Protein AF-A0A9W9SZW4-F1 (afdb_monomer_lite)

Foldseek 3Di:
DDPPPPPPDDPPPDDDDDDDPDDPPPVVVVLQVVVPPDDDDDWDWDDPPPWQKIWIKGDDDPVDNKIKIKIWGVPLQDFAWTWAWDWDQFPVGIDIPPPVDDTFIDGGNDIAIKMAQDCLPPWGFRIKPFRWSDKDDDPDPDIDTDTDDDAFGKMKTKTFCVVDADDDPDDPQWDWDDDDGIIMIMGHHHPDDPPDDD

Structure (mmCIF, N/CA/C/O backbone):
data_AF-A0A9W9SZW4-F1
#
_entry.id   AF-A0A9W9SZW4-F1
#
loop_
_atom_site.group_PDB
_atom_site.id
_atom_site.type_symbol
_atom_site.label_atom_id
_atom_site.label_alt_id
_atom_site.label_comp_id
_atom_site.label_asym_id
_atom_site.label_entity_id
_atom_site.label_seq_id
_atom_site.pdbx_PDB_ins_code
_atom_site.Cartn_x
_atom_site.Cartn_y
_atom_site.Cartn_z
_atom_site.occupancy
_atom_site.B_iso_or_equiv
_atom_site.auth_seq_id
_atom_site.auth_comp_id
_atom_site.auth_asym_id
_atom_site.auth_atom_id
_atom_site.pdbx_PDB_model_num
ATOM 1 N N . MET A 1 1 ? 55.964 5.437 -3.434 1.00 45.69 1 MET A N 1
ATOM 2 C CA . MET A 1 1 ? 54.601 5.580 -2.883 1.00 45.69 1 MET A CA 1
ATOM 3 C C . MET A 1 1 ? 54.753 5.978 -1.428 1.00 45.69 1 MET A C 1
ATOM 5 O O . MET A 1 1 ? 55.237 5.166 -0.649 1.00 45.69 1 MET A O 1
ATOM 9 N N . SER A 1 2 ? 54.518 7.254 -1.105 1.00 38.53 2 SER A N 1
ATOM 10 C CA . SER A 1 2 ? 54.684 7.788 0.252 1.00 38.53 2 SER A CA 1
ATOM 11 C C . SER A 1 2 ? 53.356 7.823 1.000 1.00 38.53 2 SER A C 1
ATOM 13 O O . SER A 1 2 ? 52.282 7.919 0.419 1.00 38.53 2 SER A O 1
ATOM 15 N N . TRP A 1 3 ? 53.474 7.743 2.318 1.00 36.97 3 TRP A N 1
ATOM 16 C CA . TRP A 1 3 ? 52.430 7.637 3.335 1.00 36.97 3 TRP A CA 1
ATOM 17 C C . TRP A 1 3 ? 51.641 8.952 3.563 1.00 36.97 3 TRP A C 1
ATOM 19 O O . TRP A 1 3 ? 51.446 9.373 4.699 1.00 36.97 3 TRP A O 1
ATOM 29 N N . SER A 1 4 ? 51.230 9.651 2.499 1.00 46.34 4 SER A N 1
ATOM 30 C CA . SER A 1 4 ? 50.631 11.000 2.600 1.00 46.34 4 SER A CA 1
ATOM 31 C C . SER A 1 4 ? 49.323 11.214 1.831 1.00 46.34 4 SER A C 1
ATOM 33 O O . SER A 1 4 ? 48.748 12.293 1.926 1.00 46.34 4 SER A O 1
ATOM 35 N N . ASP A 1 5 ? 48.801 10.207 1.129 1.00 47.59 5 ASP A N 1
ATOM 36 C CA . ASP A 1 5 ? 47.646 10.394 0.232 1.00 47.59 5 ASP A CA 1
ATOM 37 C C . ASP A 1 5 ? 46.273 10.059 0.858 1.00 47.59 5 ASP A C 1
ATOM 39 O O . ASP A 1 5 ? 45.271 10.020 0.153 1.00 47.59 5 ASP A O 1
ATOM 43 N N . VAL A 1 6 ? 46.186 9.862 2.182 1.00 52.59 6 VAL A N 1
ATOM 44 C CA . VAL A 1 6 ? 44.965 9.359 2.867 1.00 52.59 6 VAL A CA 1
ATOM 45 C C . VAL A 1 6 ? 44.140 10.455 3.579 1.00 52.59 6 VAL A C 1
ATOM 47 O O . VAL A 1 6 ? 43.207 10.151 4.308 1.00 52.59 6 VAL A O 1
ATOM 50 N N . TRP A 1 7 ? 44.409 11.749 3.359 1.00 38.31 7 TRP A N 1
ATOM 51 C CA . TRP A 1 7 ? 43.658 12.836 4.030 1.00 38.31 7 TRP A CA 1
ATOM 52 C C . TRP A 1 7 ? 43.077 13.903 3.098 1.00 38.31 7 TRP A C 1
ATOM 54 O O . TRP A 1 7 ? 42.967 15.073 3.465 1.00 38.31 7 TRP A O 1
ATOM 64 N N . LYS A 1 8 ? 42.640 13.517 1.898 1.00 43.16 8 LYS A N 1
ATOM 65 C CA . LYS A 1 8 ? 41.632 14.311 1.185 1.00 43.16 8 LYS A CA 1
ATOM 66 C C . LYS A 1 8 ? 40.276 13.753 1.582 1.00 43.16 8 LYS A C 1
ATOM 68 O O . LYS A 1 8 ? 39.967 12.624 1.232 1.00 43.16 8 LYS A O 1
ATOM 73 N N . ALA A 1 9 ? 39.539 14.523 2.376 1.00 45.47 9 ALA A N 1
ATOM 74 C CA . ALA A 1 9 ? 38.211 14.180 2.858 1.00 45.47 9 ALA A CA 1
ATOM 75 C C . ALA A 1 9 ? 37.341 13.633 1.716 1.00 45.47 9 ALA A C 1
ATOM 77 O O . ALA A 1 9 ? 36.934 14.379 0.826 1.00 45.47 9 ALA A O 1
ATOM 78 N N . GLU A 1 10 ? 37.063 12.333 1.747 1.00 47.78 10 GLU A N 1
ATOM 79 C CA . GLU A 1 10 ? 35.909 11.783 1.058 1.00 47.78 10 GLU A CA 1
ATOM 80 C C . GLU A 1 10 ? 34.699 12.104 1.936 1.00 47.78 10 GLU A C 1
ATOM 82 O O . GLU A 1 10 ? 34.650 11.659 3.088 1.00 47.78 10 GLU A O 1
ATOM 87 N N . PRO A 1 11 ? 33.732 12.912 1.472 1.00 43.22 11 PRO A N 1
ATOM 88 C CA . PRO A 1 11 ? 32.494 13.057 2.206 1.00 43.22 11 PRO A CA 1
ATOM 89 C C . PRO A 1 11 ? 31.764 11.716 2.126 1.00 43.22 11 PRO A C 1
ATOM 91 O O . PRO A 1 11 ? 31.132 11.395 1.118 1.00 43.22 11 PRO A O 1
ATOM 94 N N . PHE A 1 12 ? 31.838 10.925 3.196 1.00 38.09 12 PHE A N 1
ATOM 95 C CA . PHE A 1 12 ? 30.841 9.893 3.440 1.00 38.09 12 PHE A CA 1
ATOM 96 C C . PHE A 1 12 ? 29.480 10.597 3.456 1.00 38.09 12 PHE A C 1
ATOM 98 O O . PHE A 1 12 ? 29.189 11.401 4.339 1.00 38.09 12 PHE A O 1
ATOM 105 N N . LYS A 1 13 ? 28.667 10.353 2.425 1.00 52.75 13 LYS A N 1
ATOM 106 C CA . LYS A 1 13 ? 27.333 10.940 2.226 1.00 52.75 13 LYS A CA 1
ATOM 107 C C . LYS A 1 13 ? 26.292 10.311 3.172 1.00 52.75 13 LYS A C 1
ATOM 109 O O . LYS A 1 13 ? 25.242 9.865 2.733 1.00 52.75 13 LYS A O 1
ATOM 114 N N . CYS A 1 14 ? 26.570 10.297 4.475 1.00 41.75 14 CYS A N 1
ATOM 115 C CA . CYS A 1 14 ? 25.583 10.041 5.525 1.00 41.75 14 CYS A CA 1
ATOM 116 C C . CYS A 1 14 ? 25.694 11.154 6.586 1.00 41.75 14 CYS A C 1
ATOM 118 O O . CYS A 1 14 ? 26.781 11.479 7.045 1.00 41.75 14 CYS A O 1
ATOM 120 N N . LYS A 1 15 ? 24.553 11.784 6.884 1.00 50.44 15 LYS A N 1
ATOM 121 C CA . LYS A 1 15 ? 24.305 13.044 7.628 1.00 50.44 15 LYS A CA 1
ATOM 122 C C . LYS A 1 15 ? 24.818 13.131 9.084 1.00 50.44 15 LYS A C 1
ATOM 124 O O . LYS A 1 15 ? 25.034 12.088 9.686 1.00 50.44 15 LYS A O 1
ATOM 129 N N . PRO A 1 16 ? 24.735 14.316 9.739 1.00 51.22 16 PRO A N 1
ATOM 130 C CA . PRO A 1 16 ? 24.943 15.674 9.229 1.00 51.22 16 PRO A CA 1
ATOM 131 C C . PRO A 1 16 ? 25.928 16.450 10.126 1.00 51.22 16 PRO A C 1
ATOM 133 O O . PRO A 1 16 ? 25.684 16.604 11.315 1.00 51.22 16 PRO A O 1
ATOM 136 N N . ASP A 1 17 ? 26.958 17.056 9.547 1.00 40.84 17 ASP A N 1
ATOM 137 C CA . ASP A 1 17 ? 27.627 18.189 10.185 1.00 40.84 17 ASP A CA 1
ATOM 138 C C . ASP A 1 17 ? 27.785 19.311 9.157 1.00 40.84 17 ASP A C 1
ATOM 140 O O . ASP A 1 17 ? 28.228 19.098 8.029 1.00 40.84 17 ASP A O 1
ATOM 144 N N . LEU A 1 18 ? 27.392 20.507 9.593 1.00 39.03 18 LEU A N 1
ATOM 145 C CA . LEU A 1 18 ? 27.275 21.775 8.872 1.00 39.03 18 LEU A CA 1
ATOM 146 C C . LEU A 1 18 ? 26.083 21.940 7.914 1.00 39.03 18 LEU A C 1
ATOM 148 O O . LEU A 1 18 ? 25.818 21.161 7.005 1.00 39.03 18 LEU A O 1
ATOM 152 N N . ILE A 1 19 ? 25.397 23.064 8.140 1.00 43.62 19 ILE A N 1
ATOM 153 C CA . ILE A 1 19 ? 24.282 23.628 7.380 1.00 43.62 19 ILE A CA 1
ATOM 154 C C . ILE A 1 19 ? 24.705 23.791 5.913 1.00 43.62 19 ILE A C 1
ATOM 156 O O . ILE A 1 19 ? 25.307 24.789 5.523 1.00 43.62 19 ILE A O 1
ATOM 160 N N . GLN A 1 20 ? 24.394 22.787 5.103 1.00 42.75 20 GLN A N 1
ATOM 161 C CA . GLN A 1 20 ? 24.326 22.871 3.648 1.00 42.75 20 GLN A CA 1
ATOM 162 C C . GLN A 1 20 ? 22.838 22.822 3.261 1.00 42.75 20 GLN A C 1
ATOM 164 O O . GLN A 1 20 ? 22.055 22.183 3.976 1.00 42.75 20 GLN A O 1
ATOM 169 N N . PRO A 1 21 ? 22.410 23.502 2.180 1.00 39.97 21 PRO A N 1
ATOM 170 C CA . PRO A 1 21 ? 21.043 23.380 1.686 1.00 39.97 21 PRO A CA 1
ATOM 171 C C . PRO A 1 21 ? 20.717 21.901 1.459 1.00 39.97 21 PRO A C 1
ATOM 173 O O . PRO A 1 21 ? 21.485 21.157 0.855 1.00 39.97 21 PRO A O 1
ATOM 176 N N . VAL A 1 22 ? 19.607 21.466 2.045 1.00 45.41 22 VAL A N 1
ATOM 177 C CA . VAL A 1 22 ? 19.196 20.065 2.058 1.00 45.41 22 VAL A CA 1
ATOM 178 C C . VAL A 1 22 ? 18.629 19.681 0.690 1.00 45.41 22 VAL A C 1
ATOM 180 O O . VAL A 1 22 ? 17.583 20.181 0.286 1.00 45.41 22 VAL A O 1
ATOM 183 N N . ASP A 1 23 ? 19.300 18.782 -0.028 1.00 38.88 23 ASP A N 1
ATOM 184 C CA . ASP A 1 23 ? 18.755 18.209 -1.262 1.00 38.88 23 ASP A CA 1
ATOM 185 C C . ASP A 1 23 ? 17.568 17.287 -0.920 1.00 38.88 23 ASP A C 1
ATOM 187 O O . ASP A 1 23 ? 17.724 16.270 -0.237 1.00 38.88 23 ASP A O 1
ATOM 191 N N . ALA A 1 24 ? 16.366 17.644 -1.384 1.00 43.00 24 ALA A N 1
ATOM 192 C CA . ALA A 1 24 ? 15.101 16.996 -1.008 1.00 43.00 24 ALA A CA 1
ATOM 193 C C . ALA A 1 24 ? 14.995 15.519 -1.440 1.00 43.00 24 ALA A C 1
ATOM 195 O O . ALA A 1 24 ? 14.398 14.708 -0.734 1.00 43.00 24 ALA A O 1
ATOM 196 N N . TRP A 1 25 ? 15.633 15.158 -2.557 1.00 30.45 25 TRP A N 1
ATOM 197 C CA . TRP A 1 25 ? 15.503 13.848 -3.206 1.00 30.45 25 TRP A CA 1
ATOM 198 C C . TRP A 1 25 ? 15.978 12.659 -2.367 1.00 30.45 25 TRP A C 1
ATOM 200 O O . TRP A 1 25 ? 15.459 11.564 -2.526 1.00 30.45 25 TRP A O 1
ATOM 210 N N . HIS A 1 26 ? 16.935 12.865 -1.460 1.00 35.47 26 HIS A N 1
ATOM 211 C CA . HIS A 1 26 ? 17.446 11.791 -0.601 1.00 35.47 26 HIS A CA 1
ATOM 212 C C . HIS A 1 26 ? 16.864 11.835 0.816 1.00 35.47 26 HIS A C 1
ATOM 214 O O . HIS A 1 26 ? 17.046 10.885 1.570 1.00 35.47 26 HIS A O 1
ATOM 220 N N . TYR A 1 27 ? 16.205 12.931 1.220 1.00 35.59 27 TYR A N 1
ATOM 221 C CA . TYR A 1 27 ? 15.745 13.080 2.604 1.00 35.59 27 TYR A CA 1
ATOM 222 C C . TYR A 1 27 ? 14.275 12.752 2.819 1.00 35.59 27 TYR A C 1
ATOM 224 O O . TYR A 1 27 ? 13.949 12.168 3.847 1.00 35.59 27 TYR A O 1
ATOM 232 N N . SER A 1 28 ? 13.398 13.095 1.875 1.00 43.00 28 SER A N 1
ATOM 233 C CA . SER A 1 28 ? 11.976 12.750 1.984 1.00 43.00 28 SER A CA 1
ATOM 234 C C . SER A 1 28 ? 11.724 11.233 2.081 1.00 43.00 28 SER A C 1
ATOM 236 O O . SER A 1 28 ? 10.910 10.855 2.926 1.00 43.00 28 SER A O 1
ATOM 238 N N . PRO A 1 29 ? 12.451 10.366 1.339 1.00 46.94 29 PRO A N 1
ATOM 239 C CA . PRO A 1 29 ? 12.361 8.912 1.517 1.00 46.94 29 PRO A CA 1
ATOM 240 C C . PRO A 1 29 ? 12.884 8.439 2.886 1.00 46.94 29 PRO A C 1
ATOM 242 O O . PRO A 1 29 ? 12.297 7.583 3.529 1.00 46.94 29 PRO A O 1
ATOM 245 N N . ALA A 1 30 ? 13.960 9.048 3.397 1.00 41.00 30 ALA A N 1
ATOM 246 C CA . ALA A 1 30 ? 14.541 8.645 4.682 1.00 41.00 30 ALA A CA 1
ATOM 247 C C . ALA A 1 30 ? 13.650 9.002 5.889 1.00 41.00 30 ALA A C 1
ATOM 249 O O . ALA A 1 30 ? 13.612 8.260 6.863 1.00 41.00 30 ALA A O 1
ATOM 250 N N . ILE A 1 31 ? 12.917 10.124 5.835 1.00 44.78 31 ILE A N 1
ATOM 251 C CA . ILE A 1 31 ? 11.948 10.489 6.886 1.00 44.78 31 ILE A CA 1
ATOM 252 C C . ILE A 1 31 ? 10.739 9.545 6.869 1.00 44.78 31 ILE A C 1
ATOM 254 O O . ILE A 1 31 ? 10.216 9.220 7.932 1.00 44.78 31 ILE A O 1
ATOM 258 N N . THR A 1 32 ? 10.290 9.125 5.683 1.00 47.50 32 THR A N 1
ATOM 259 C CA . THR A 1 32 ? 9.174 8.176 5.550 1.00 47.50 32 THR A CA 1
ATOM 260 C C . THR A 1 32 ? 9.567 6.806 6.105 1.00 47.50 32 THR A C 1
ATOM 262 O O . THR A 1 32 ? 8.857 6.284 6.958 1.00 47.50 32 THR A O 1
ATOM 265 N N . GLU A 1 33 ? 10.760 6.303 5.770 1.00 54.56 33 GLU A N 1
ATOM 266 C CA . GLU A 1 33 ? 11.295 5.060 6.352 1.00 54.56 33 GLU A CA 1
ATOM 267 C C . GLU A 1 33 ? 11.502 5.136 7.880 1.00 54.56 33 GLU A C 1
ATOM 269 O O . GLU A 1 33 ? 11.209 4.176 8.595 1.00 54.56 33 GLU A O 1
ATOM 274 N N . GLU A 1 34 ? 11.988 6.266 8.412 1.00 47.97 34 GLU A N 1
ATOM 275 C CA . GLU A 1 34 ? 12.222 6.438 9.857 1.00 47.97 34 GLU A CA 1
ATOM 276 C C . GLU A 1 34 ? 10.911 6.430 10.667 1.00 47.97 34 GLU A C 1
ATOM 278 O O . GLU A 1 34 ? 10.886 5.963 11.810 1.00 47.97 34 GLU A O 1
ATOM 283 N N . GLN A 1 35 ? 9.800 6.891 10.081 1.00 45.91 35 GLN A N 1
ATOM 284 C CA . GLN A 1 35 ? 8.485 6.890 10.734 1.00 45.91 35 GLN A CA 1
ATOM 285 C C . GLN A 1 35 ? 7.826 5.501 10.799 1.00 45.91 35 GLN A C 1
ATOM 287 O O . GLN A 1 35 ? 7.007 5.273 11.693 1.00 45.91 35 GLN A O 1
ATOM 292 N N . ASP A 1 36 ? 8.244 4.556 9.952 1.00 47.41 36 ASP A N 1
ATOM 293 C CA . ASP A 1 36 ? 7.738 3.174 9.905 1.00 47.41 36 ASP A CA 1
ATOM 294 C C . ASP A 1 36 ? 8.492 2.196 10.837 1.00 47.41 36 ASP A C 1
ATOM 296 O O . ASP A 1 36 ? 8.220 0.992 10.880 1.00 47.41 36 ASP A O 1
ATOM 300 N N . SER A 1 37 ? 9.427 2.701 11.650 1.00 40.03 37 SER A N 1
ATOM 301 C CA . SER A 1 37 ? 10.289 1.916 12.542 1.00 40.03 37 SER A CA 1
ATOM 302 C C . SER A 1 37 ? 9.568 1.367 13.792 1.00 40.03 37 SER A C 1
ATOM 304 O O . SER A 1 37 ? 9.884 1.757 14.920 1.00 40.03 37 SER A O 1
ATOM 306 N N . VAL A 1 38 ? 8.655 0.399 13.650 1.00 41.97 38 VAL A N 1
ATOM 307 C CA . VAL A 1 38 ? 8.260 -0.473 14.778 1.00 41.97 38 VAL A CA 1
ATOM 308 C C . VAL A 1 38 ? 7.821 -1.871 14.308 1.00 41.97 38 VAL A C 1
ATOM 310 O O . VAL A 1 38 ? 6.647 -2.066 14.016 1.00 41.97 38 VAL A O 1
ATOM 313 N N . SER A 1 39 ? 8.708 -2.884 14.305 1.00 40.19 39 SER A N 1
ATOM 314 C CA . SER A 1 39 ? 8.316 -4.316 14.418 1.00 40.19 39 SER A CA 1
ATOM 315 C C . SER A 1 39 ? 9.503 -5.274 14.679 1.00 40.19 39 SER A C 1
ATOM 317 O O . SER A 1 39 ? 10.505 -5.205 13.966 1.00 40.19 39 SER A O 1
ATOM 319 N N . PRO A 1 40 ? 9.425 -6.193 15.671 1.00 38.28 40 PRO A N 1
ATOM 320 C CA . PRO A 1 40 ? 10.457 -7.194 15.946 1.00 38.28 40 PRO A CA 1
ATOM 321 C C . PRO A 1 40 ? 10.349 -8.427 15.024 1.00 38.28 40 PRO A C 1
ATOM 323 O O . PRO A 1 40 ? 9.303 -8.752 14.475 1.00 38.28 40 PRO A O 1
ATOM 326 N N . THR A 1 41 ? 11.481 -9.102 14.857 1.00 43.44 41 THR A N 1
ATOM 327 C CA . THR A 1 41 ? 11.893 -9.964 13.738 1.00 43.44 41 THR A CA 1
ATOM 328 C C . THR A 1 41 ? 11.160 -11.310 13.592 1.00 43.44 41 THR A C 1
ATOM 330 O O . THR A 1 41 ? 11.022 -12.025 14.576 1.00 43.44 41 THR A O 1
ATOM 333 N N . TYR A 1 42 ? 10.783 -11.638 12.341 1.00 46.62 42 TYR A N 1
ATOM 334 C CA . TYR A 1 42 ? 10.705 -12.928 11.600 1.00 46.62 42 TYR A CA 1
ATOM 335 C C . TYR A 1 42 ? 9.962 -12.657 10.267 1.00 46.62 42 TYR A C 1
ATOM 337 O O . TYR A 1 42 ? 8.795 -13.004 10.117 1.00 46.62 42 TYR A O 1
ATOM 345 N N . SER A 1 43 ? 10.590 -11.951 9.325 1.00 59.47 43 SER A N 1
ATOM 346 C CA . SER A 1 43 ? 9.990 -11.672 8.013 1.00 59.47 43 SER A CA 1
ATOM 347 C C . SER A 1 43 ? 10.151 -12.860 7.063 1.00 59.47 43 SER A C 1
ATOM 349 O O . SER A 1 43 ? 11.201 -13.510 7.054 1.00 59.47 43 SER A O 1
ATOM 351 N N . THR A 1 44 ? 9.135 -13.166 6.255 1.00 61.16 44 THR A N 1
ATOM 352 C CA . THR A 1 44 ? 9.233 -14.171 5.191 1.00 61.16 44 THR A CA 1
ATOM 353 C C . THR A 1 44 ? 9.229 -13.499 3.822 1.00 61.16 44 THR A C 1
ATOM 355 O O . THR A 1 44 ? 8.390 -12.665 3.488 1.00 61.16 44 THR A O 1
ATOM 358 N N . ALA A 1 45 ? 10.222 -13.842 3.002 1.00 61.81 45 ALA A N 1
ATOM 359 C CA . ALA A 1 45 ? 10.281 -13.391 1.621 1.00 61.81 45 ALA A CA 1
ATOM 360 C C . ALA A 1 45 ? 9.531 -14.386 0.727 1.00 61.81 45 ALA A C 1
ATOM 362 O O . ALA A 1 45 ? 9.808 -15.590 0.738 1.00 61.81 45 ALA A O 1
ATOM 363 N N . ARG A 1 46 ? 8.599 -13.878 -0.076 1.00 78.25 46 ARG A N 1
ATOM 364 C CA . ARG A 1 46 ? 7.867 -14.615 -1.102 1.00 78.25 46 ARG A CA 1
ATOM 365 C C . ARG A 1 46 ? 8.067 -13.935 -2.450 1.00 78.25 46 ARG A C 1
ATOM 367 O O . ARG A 1 46 ? 7.648 -12.802 -2.659 1.00 78.25 46 ARG A O 1
ATOM 374 N N . PHE A 1 47 ? 8.624 -14.677 -3.398 1.00 72.31 47 PHE A N 1
ATOM 375 C CA . PHE A 1 47 ? 8.672 -14.251 -4.792 1.00 72.31 47 PHE A CA 1
ATOM 376 C C . PHE A 1 47 ? 7.278 -14.382 -5.418 1.00 72.31 47 PHE A C 1
ATOM 378 O O . PHE A 1 47 ? 6.699 -15.479 -5.420 1.00 72.31 47 PHE A O 1
ATOM 385 N N . LEU A 1 48 ? 6.747 -13.289 -5.967 1.00 77.81 48 LEU A N 1
ATOM 386 C CA . LEU A 1 48 ? 5.525 -13.310 -6.766 1.00 77.81 48 LEU A CA 1
ATOM 387 C C . LEU A 1 48 ? 5.900 -13.805 -8.166 1.00 77.81 48 LEU A C 1
ATOM 389 O O . LEU A 1 48 ? 6.198 -13.037 -9.084 1.00 77.81 48 LEU A O 1
ATOM 393 N N . ARG A 1 49 ? 5.968 -15.140 -8.278 1.00 56.38 49 ARG A N 1
ATOM 394 C CA . ARG A 1 49 ? 6.203 -15.850 -9.541 1.00 56.38 49 ARG A CA 1
ATOM 395 C C . ARG A 1 49 ? 5.135 -15.352 -10.507 1.00 56.38 49 ARG A C 1
ATOM 397 O O . ARG A 1 49 ? 3.969 -15.497 -10.174 1.00 56.38 49 ARG A O 1
ATOM 404 N N . ASP A 1 50 ? 5.569 -14.696 -11.585 1.00 64.06 50 ASP A N 1
ATOM 405 C CA . ASP A 1 50 ? 4.793 -14.117 -12.704 1.00 64.06 50 ASP A CA 1
ATOM 406 C C . ASP A 1 50 ? 4.897 -12.588 -12.865 1.00 64.06 50 ASP A C 1
ATOM 408 O O . ASP A 1 50 ? 4.505 -12.079 -13.913 1.00 64.06 50 ASP A O 1
ATOM 412 N N . SER A 1 51 ? 5.476 -11.848 -11.910 1.00 72.06 51 SER A N 1
ATOM 413 C CA . SER A 1 51 ? 5.619 -10.382 -12.037 1.00 72.06 51 SER A CA 1
ATOM 414 C C . SER A 1 51 ? 7.039 -9.837 -11.862 1.00 72.06 51 SER A C 1
ATOM 416 O O . SER A 1 51 ? 7.236 -8.641 -12.014 1.00 72.06 51 SER A O 1
ATOM 418 N N . GLY A 1 52 ? 8.039 -10.669 -11.545 1.00 84.06 52 GLY A N 1
ATOM 419 C CA . GLY A 1 52 ? 9.401 -10.177 -11.266 1.00 84.06 52 GLY A CA 1
ATOM 420 C C . GLY A 1 52 ? 9.479 -9.338 -9.983 1.00 84.06 52 GLY A C 1
ATOM 421 O O . GLY A 1 52 ? 10.354 -8.486 -9.841 1.00 84.06 52 GLY A O 1
ATOM 422 N N . VAL A 1 53 ? 8.545 -9.576 -9.057 1.00 88.38 53 VAL A N 1
ATOM 423 C CA . VAL A 1 53 ? 8.369 -8.815 -7.818 1.00 88.38 53 VAL A CA 1
ATOM 424 C C . VAL A 1 53 ? 8.734 -9.679 -6.616 1.00 88.38 53 VAL A C 1
ATOM 426 O O . VAL A 1 53 ? 8.241 -10.803 -6.473 1.00 88.38 53 VAL A O 1
ATOM 429 N N . ASP A 1 54 ? 9.549 -9.117 -5.728 1.00 90.19 54 ASP A N 1
ATOM 430 C CA . ASP A 1 54 ? 9.798 -9.654 -4.394 1.00 90.19 54 ASP A CA 1
ATOM 431 C C . ASP A 1 54 ? 8.823 -9.020 -3.399 1.00 90.19 54 ASP A C 1
ATOM 433 O O . ASP A 1 54 ? 8.677 -7.799 -3.347 1.00 90.19 54 ASP A O 1
ATOM 437 N N . CYS A 1 55 ? 8.178 -9.857 -2.588 1.00 88.62 55 CYS A N 1
ATOM 438 C CA . CYS A 1 55 ? 7.342 -9.440 -1.470 1.00 88.62 55 CYS A CA 1
ATOM 439 C C . CYS A 1 55 ? 7.962 -9.952 -0.170 1.00 88.62 55 CYS A C 1
ATOM 441 O O . CYS A 1 55 ? 8.184 -11.153 -0.026 1.00 88.62 55 CYS A O 1
ATOM 443 N N . ILE A 1 56 ? 8.220 -9.068 0.786 1.00 87.06 56 ILE A N 1
ATOM 444 C CA . ILE A 1 56 ? 8.730 -9.426 2.112 1.00 87.06 56 ILE A CA 1
ATOM 445 C C . ILE A 1 56 ? 7.670 -9.026 3.131 1.00 87.06 56 ILE A C 1
ATOM 447 O O . ILE A 1 56 ? 7.358 -7.844 3.247 1.00 87.06 56 ILE A O 1
ATOM 451 N N . ASP A 1 57 ? 7.104 -9.995 3.847 1.00 83.31 57 ASP A N 1
ATOM 452 C CA . ASP A 1 57 ? 6.109 -9.723 4.883 1.00 83.31 57 ASP A CA 1
ATOM 453 C C . ASP A 1 57 ? 6.756 -9.472 6.251 1.00 83.31 57 ASP A C 1
ATOM 455 O O . ASP A 1 57 ? 7.813 -10.010 6.587 1.00 83.31 57 ASP A O 1
ATOM 459 N N . SER A 1 58 ? 6.132 -8.619 7.057 1.00 74.38 58 SER A N 1
ATOM 460 C CA . SER A 1 58 ? 6.477 -8.470 8.466 1.00 74.38 58 SER A CA 1
ATOM 461 C C . SER A 1 58 ? 6.018 -9.692 9.253 1.00 74.38 58 SER A C 1
ATOM 463 O O . SER A 1 58 ? 4.935 -10.230 9.006 1.00 74.38 58 SER A O 1
ATOM 465 N N . ALA A 1 59 ? 6.773 -10.060 10.283 1.00 64.00 59 ALA A N 1
ATOM 466 C CA . ALA A 1 59 ? 6.333 -11.068 11.234 1.00 64.00 59 ALA A CA 1
ATOM 467 C C . ALA A 1 59 ? 5.038 -10.627 11.927 1.00 64.00 59 ALA A C 1
ATOM 469 O O . ALA A 1 59 ? 5.046 -9.672 12.702 1.00 64.00 59 ALA A O 1
ATOM 470 N N . SER A 1 60 ? 3.936 -11.353 11.728 1.00 59.53 60 SER A N 1
ATOM 471 C CA . SER A 1 60 ? 2.770 -11.170 12.592 1.00 59.53 60 SER A CA 1
ATOM 472 C C . SER A 1 60 ? 3.097 -11.727 13.978 1.00 59.53 60 SER A C 1
ATOM 474 O O . SER A 1 60 ? 3.365 -12.921 14.142 1.00 59.53 60 SER A O 1
ATOM 476 N N . CYS A 1 61 ? 3.095 -10.870 15.000 1.00 58.00 61 CYS A N 1
ATOM 477 C CA . CYS A 1 61 ? 3.196 -11.328 16.380 1.00 58.00 61 CYS A CA 1
ATOM 478 C C . CYS A 1 61 ? 1.791 -11.597 16.938 1.00 58.00 61 CYS A C 1
ATOM 480 O O . CYS A 1 61 ? 0.830 -10.917 16.602 1.00 58.00 61 CYS A O 1
ATOM 482 N N . LYS A 1 62 ? 1.647 -12.571 17.844 1.00 57.22 62 LYS A N 1
ATOM 483 C CA . LYS A 1 62 ? 0.337 -13.019 18.372 1.00 57.22 62 LYS A CA 1
ATOM 484 C C . LYS A 1 62 ? -0.557 -11.891 18.934 1.00 57.22 62 LYS A C 1
ATOM 486 O O . LYS A 1 62 ? -1.763 -12.080 19.068 1.00 57.22 62 LYS A O 1
ATOM 491 N N . TRP A 1 63 ? 0.030 -10.750 19.290 1.00 55.94 63 TRP A N 1
ATOM 492 C CA . TRP A 1 63 ? -0.637 -9.627 19.950 1.00 55.94 63 TRP A CA 1
ATOM 493 C C . TRP A 1 63 ? -0.932 -8.437 19.026 1.00 55.94 63 TRP A C 1
ATOM 495 O O . TRP A 1 63 ? -1.784 -7.625 19.377 1.00 55.94 63 TRP A O 1
ATOM 505 N N . HIS A 1 64 ? -0.296 -8.361 17.852 1.00 63.72 64 HIS A N 1
ATOM 506 C CA . HIS A 1 64 ? -0.519 -7.315 16.850 1.00 63.72 64 HIS A CA 1
ATOM 507 C C . HIS A 1 64 ? -0.848 -7.966 15.506 1.00 63.72 64 HIS A C 1
ATOM 509 O O . HIS A 1 64 ? -0.086 -8.785 14.995 1.00 63.72 64 HIS A O 1
ATOM 515 N N . ARG A 1 65 ? -2.025 -7.644 14.963 1.00 74.00 65 ARG A N 1
ATOM 516 C CA . ARG A 1 65 ? -2.502 -8.228 13.696 1.00 74.00 65 ARG A CA 1
ATOM 517 C C . ARG A 1 65 ? -2.000 -7.473 12.471 1.00 74.00 65 ARG A C 1
ATOM 519 O O . ARG A 1 65 ? -2.040 -8.034 11.378 1.00 74.00 65 ARG A O 1
ATOM 526 N N . ASP A 1 66 ? -1.523 -6.259 12.697 1.00 81.06 66 ASP A N 1
ATOM 527 C CA . ASP A 1 66 ? -0.928 -5.356 11.736 1.00 81.06 66 ASP A CA 1
ATOM 528 C C . ASP A 1 66 ? 0.218 -6.074 11.018 1.00 81.06 66 ASP A C 1
ATOM 530 O O . ASP A 1 66 ? 1.125 -6.630 11.646 1.00 81.06 66 ASP A O 1
ATOM 534 N N . GLN A 1 67 ? 0.134 -6.102 9.694 1.00 86.19 67 GLN A N 1
ATOM 535 C CA . GLN A 1 67 ? 1.135 -6.696 8.820 1.00 86.19 67 GLN A CA 1
ATOM 536 C C . GLN A 1 67 ? 1.540 -5.668 7.775 1.00 86.19 67 GLN A C 1
ATOM 538 O O . GLN A 1 67 ? 0.675 -5.055 7.148 1.00 86.19 67 GLN A O 1
ATOM 543 N N . SER A 1 68 ? 2.840 -5.505 7.565 1.00 87.81 68 SER A N 1
ATOM 544 C CA . SER A 1 68 ? 3.396 -4.747 6.452 1.00 87.81 68 SER A CA 1
ATOM 545 C C . SER A 1 68 ? 4.022 -5.680 5.419 1.00 87.81 68 SER A C 1
ATOM 547 O O . SER A 1 68 ? 4.482 -6.779 5.732 1.00 87.81 68 SER A O 1
ATOM 549 N N . TYR A 1 69 ? 4.009 -5.245 4.166 1.00 90.12 69 TYR A N 1
ATOM 550 C CA . TYR A 1 69 ? 4.554 -5.970 3.030 1.00 90.12 69 TYR A CA 1
ATOM 551 C C . TYR A 1 69 ? 5.437 -5.013 2.247 1.00 90.12 69 TYR A C 1
ATOM 553 O O . TYR A 1 69 ? 4.932 -4.080 1.626 1.00 90.12 69 TYR A O 1
ATOM 561 N N . LEU A 1 70 ? 6.745 -5.253 2.273 1.00 91.50 70 LEU A N 1
ATOM 562 C CA . LEU A 1 70 ? 7.688 -4.554 1.413 1.00 91.50 70 LEU A CA 1
ATOM 563 C C . LEU A 1 70 ? 7.649 -5.187 0.026 1.00 91.50 70 LEU A C 1
ATOM 565 O O . LEU A 1 70 ? 7.964 -6.371 -0.135 1.00 91.50 70 LEU A O 1
ATOM 569 N N . ILE A 1 71 ? 7.292 -4.384 -0.965 1.00 92.31 71 ILE A N 1
ATOM 570 C CA . ILE A 1 71 ? 7.257 -4.762 -2.371 1.00 92.31 71 ILE A CA 1
ATOM 571 C C . ILE A 1 71 ? 8.385 -4.055 -3.103 1.00 92.31 71 ILE A C 1
ATOM 573 O O . ILE A 1 71 ? 8.540 -2.849 -2.964 1.00 92.31 71 ILE A O 1
ATOM 577 N N . ARG A 1 72 ? 9.156 -4.797 -3.897 1.00 92.62 72 ARG A N 1
ATOM 578 C CA . ARG A 1 72 ? 10.215 -4.248 -4.755 1.00 92.62 72 ARG A CA 1
ATOM 579 C C . ARG A 1 72 ? 10.429 -5.118 -5.987 1.00 92.62 72 ARG A C 1
ATOM 581 O O . ARG A 1 72 ? 9.994 -6.273 -6.023 1.00 92.62 72 ARG A O 1
ATOM 588 N N . HIS A 1 73 ? 11.174 -4.615 -6.967 1.00 91.75 73 HIS A N 1
ATOM 589 C CA . HIS A 1 73 ? 11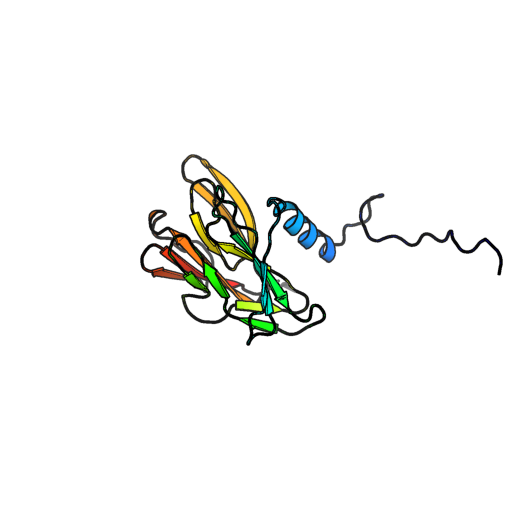.711 -5.478 -8.018 1.00 91.75 73 HIS A CA 1
ATOM 590 C C . HIS A 1 73 ? 12.560 -6.601 -7.414 1.00 91.75 73 HIS A C 1
ATOM 592 O O . HIS A 1 73 ? 13.358 -6.373 -6.497 1.00 91.75 73 HIS A O 1
ATOM 598 N N . ALA A 1 74 ? 12.415 -7.812 -7.950 1.00 90.25 74 ALA A N 1
ATOM 599 C CA . ALA A 1 74 ? 13.292 -8.917 -7.591 1.00 90.25 74 ALA A CA 1
ATOM 600 C C . ALA A 1 74 ? 14.735 -8.659 -8.044 1.00 90.25 74 ALA A C 1
ATOM 602 O O . ALA A 1 74 ? 15.674 -8.874 -7.278 1.00 90.25 74 ALA A O 1
ATOM 603 N N . ASP A 1 75 ? 14.901 -8.115 -9.253 1.00 90.19 75 ASP A N 1
ATOM 604 C CA . ASP A 1 75 ? 16.135 -7.446 -9.656 1.00 90.19 75 ASP A CA 1
ATOM 605 C C . ASP A 1 75 ? 16.100 -5.993 -9.170 1.00 90.19 75 ASP A C 1
ATOM 607 O O . ASP A 1 75 ? 15.502 -5.124 -9.800 1.00 90.19 75 ASP A O 1
ATOM 611 N N . PHE A 1 76 ? 16.761 -5.726 -8.044 1.00 86.94 76 PHE A N 1
ATOM 612 C CA . PHE A 1 76 ? 16.824 -4.394 -7.435 1.00 86.94 76 PHE A CA 1
ATOM 613 C C . PHE A 1 76 ? 17.472 -3.321 -8.334 1.00 86.94 76 PHE A C 1
ATOM 615 O O . PHE A 1 76 ? 17.415 -2.136 -8.008 1.00 86.94 76 PHE A O 1
ATOM 622 N N . SER A 1 77 ? 18.127 -3.713 -9.434 1.00 89.94 77 SER A N 1
ATOM 623 C CA . SER A 1 77 ? 18.731 -2.784 -10.392 1.00 89.94 77 SER A CA 1
ATOM 624 C C . SER A 1 77 ? 17.792 -2.358 -11.525 1.00 89.94 77 SER A C 1
ATOM 626 O O . SER A 1 77 ? 18.149 -1.438 -12.271 1.00 89.94 77 SER A O 1
ATOM 628 N N . SER A 1 78 ? 16.617 -2.994 -11.624 1.00 89.94 78 SER A N 1
ATOM 629 C CA . SER A 1 78 ? 15.608 -2.736 -12.652 1.00 89.94 78 SER A CA 1
ATOM 630 C C . SER A 1 78 ? 15.192 -1.266 -12.711 1.00 89.94 78 SER A C 1
ATOM 632 O O . SER A 1 78 ? 15.201 -0.555 -11.707 1.00 89.94 78 SER A O 1
ATOM 634 N N . LEU A 1 79 ? 14.844 -0.829 -13.922 1.00 92.75 79 LEU A N 1
ATOM 635 C CA . LEU A 1 79 ? 14.274 0.487 -14.219 1.00 92.75 79 LEU A CA 1
ATOM 636 C C . LEU A 1 79 ? 12.889 0.369 -14.885 1.00 92.75 79 LEU A C 1
ATOM 638 O O . LEU A 1 79 ? 12.422 1.272 -15.572 1.00 92.75 79 LEU A O 1
ATOM 642 N N . GLU A 1 80 ? 12.268 -0.805 -14.805 1.00 92.50 80 GLU A N 1
ATOM 643 C CA . GLU A 1 80 ? 11.013 -1.073 -15.502 1.00 92.50 80 GLU A CA 1
ATOM 644 C C . GLU A 1 80 ? 9.803 -0.581 -14.702 1.00 92.50 80 GLU A C 1
ATOM 646 O O . GLU A 1 80 ? 9.797 -0.602 -13.477 1.00 92.50 80 GLU A O 1
ATOM 651 N N . ASN A 1 81 ? 8.718 -0.225 -15.391 1.00 92.06 81 ASN A N 1
ATOM 652 C CA . ASN A 1 81 ? 7.406 -0.134 -14.751 1.00 92.06 81 ASN A CA 1
ATOM 653 C C . ASN A 1 81 ? 6.822 -1.545 -14.640 1.00 92.06 81 ASN A C 1
ATOM 655 O O . ASN A 1 81 ? 6.504 -2.174 -15.654 1.00 92.06 81 ASN A O 1
ATOM 659 N N . THR A 1 82 ? 6.682 -2.045 -13.413 1.00 93.19 82 THR A N 1
ATOM 660 C CA . THR A 1 82 ? 6.176 -3.397 -13.157 1.00 93.19 82 THR A CA 1
ATOM 661 C C . THR A 1 82 ? 4.762 -3.364 -12.608 1.00 93.19 82 THR A C 1
ATOM 663 O O . THR A 1 82 ? 4.489 -2.760 -11.575 1.00 93.19 82 THR A O 1
ATOM 666 N N . GLN A 1 83 ? 3.860 -4.086 -13.275 1.00 94.56 83 GLN A N 1
ATOM 667 C CA . GLN A 1 83 ? 2.480 -4.249 -12.835 1.00 94.56 83 GLN A CA 1
ATOM 668 C C . GLN A 1 83 ? 2.270 -5.572 -12.106 1.00 94.56 83 GLN A C 1
ATOM 670 O O . GLN A 1 83 ? 2.692 -6.629 -12.579 1.00 94.56 83 GLN A O 1
ATOM 675 N N . TYR A 1 84 ? 1.527 -5.541 -11.006 1.00 94.62 84 TYR A N 1
ATOM 676 C CA . TYR A 1 84 ? 1.317 -6.715 -10.166 1.00 94.62 84 TYR A CA 1
ATOM 677 C C . TYR A 1 84 ? -0.026 -6.679 -9.433 1.00 94.62 84 TYR A C 1
ATOM 679 O O . TYR A 1 84 ? -0.740 -5.675 -9.382 1.00 94.62 84 TYR A O 1
ATOM 687 N N . THR A 1 85 ? -0.362 -7.831 -8.867 1.00 95.31 85 THR A N 1
ATOM 688 C CA . THR A 1 85 ? -1.428 -8.006 -7.882 1.00 95.31 85 THR A CA 1
ATOM 689 C C . THR A 1 85 ? -0.840 -8.740 -6.694 1.00 95.31 85 THR A C 1
ATOM 691 O O . THR A 1 85 ? 0.015 -9.609 -6.877 1.00 95.31 85 THR A O 1
ATOM 694 N N . ILE A 1 86 ? -1.321 -8.445 -5.495 1.00 92.75 86 ILE A N 1
ATOM 695 C CA . ILE A 1 86 ? -0.858 -9.112 -4.279 1.00 92.75 86 ILE A CA 1
ATOM 696 C C . ILE A 1 86 ? -2.028 -9.774 -3.564 1.00 92.75 86 ILE A C 1
ATOM 698 O O . ILE A 1 86 ? -3.122 -9.222 -3.498 1.00 92.75 86 ILE A O 1
ATOM 702 N N . THR A 1 87 ? -1.800 -10.980 -3.046 1.00 93.56 87 THR A N 1
ATOM 703 C CA . THR A 1 87 ? -2.745 -11.640 -2.142 1.00 93.56 87 THR A CA 1
ATOM 704 C C . THR A 1 87 ? -2.248 -11.483 -0.716 1.00 93.56 87 THR A C 1
ATOM 706 O O . THR A 1 87 ? -1.194 -12.029 -0.390 1.00 93.56 87 THR A O 1
ATOM 709 N N . VAL A 1 88 ? -3.004 -10.777 0.123 1.00 90.50 88 VAL A N 1
ATOM 710 C CA . VAL A 1 88 ? -2.658 -10.553 1.533 1.00 90.50 88 VAL A CA 1
ATOM 711 C C . VAL A 1 88 ? -3.687 -11.212 2.460 1.00 90.50 88 VAL A C 1
ATOM 713 O O . VAL A 1 88 ? -4.893 -11.124 2.198 1.00 90.50 88 VAL A O 1
ATOM 716 N N . PRO A 1 89 ? -3.259 -11.906 3.528 1.00 91.25 89 PRO A N 1
ATOM 717 C CA . PRO A 1 89 ? -4.152 -12.298 4.611 1.00 91.25 89 PRO A CA 1
ATOM 718 C C . PRO A 1 89 ? -4.631 -11.067 5.390 1.00 91.25 89 PRO A C 1
ATOM 720 O O . PRO A 1 89 ? -3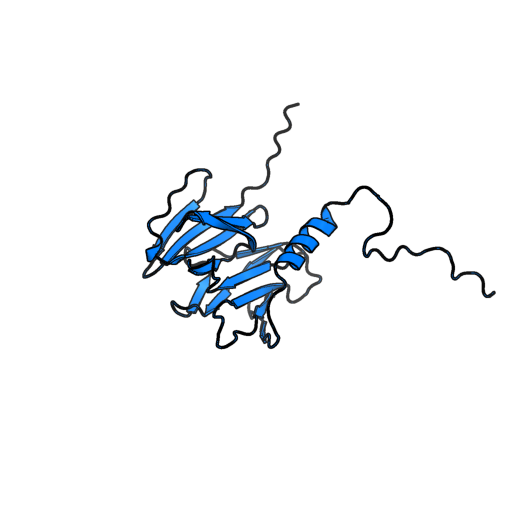.841 -10.207 5.767 1.00 91.25 89 PRO A O 1
ATOM 723 N N . THR A 1 90 ? -5.934 -11.011 5.663 1.00 91.12 90 THR A N 1
ATOM 724 C CA . THR A 1 90 ? -6.561 -9.976 6.498 1.00 91.12 90 THR A CA 1
ATOM 725 C C . THR A 1 90 ? -7.519 -10.613 7.506 1.00 91.12 90 THR A C 1
ATOM 727 O O . THR A 1 90 ? -7.912 -11.778 7.374 1.00 91.12 90 THR A O 1
ATOM 730 N N . SER A 1 91 ? -7.999 -9.832 8.469 1.00 88.25 91 SER A N 1
ATOM 731 C CA . SER A 1 91 ? -9.047 -10.228 9.413 1.00 88.25 91 SER A CA 1
ATOM 732 C C . SER A 1 91 ? -10.379 -10.573 8.742 1.00 88.25 91 SER A C 1
ATOM 734 O O . SER A 1 91 ? -11.230 -11.198 9.373 1.00 88.25 91 SER A O 1
ATOM 736 N N . GLN A 1 92 ? -10.561 -10.191 7.473 1.00 89.25 92 GLN A N 1
ATOM 737 C CA . GLN A 1 92 ? -11.729 -10.511 6.647 1.00 89.25 92 GLN A CA 1
ATOM 738 C C . GLN A 1 92 ? -11.466 -11.671 5.667 1.00 89.25 92 GLN A C 1
ATOM 740 O O . GLN A 1 92 ? -12.288 -11.936 4.790 1.00 89.25 92 GLN A O 1
ATOM 745 N N . GLY A 1 93 ? -10.338 -12.374 5.818 1.00 91.00 93 GLY A N 1
ATOM 746 C CA . GLY A 1 93 ? -9.884 -13.442 4.929 1.00 91.00 93 GLY A CA 1
ATOM 747 C C . GLY A 1 93 ? -8.779 -12.988 3.974 1.00 91.00 93 GLY A C 1
ATOM 748 O O . GLY A 1 93 ? -8.288 -11.862 4.044 1.00 91.00 93 GLY A O 1
ATOM 749 N N . ASN A 1 94 ? -8.367 -13.884 3.080 1.00 93.19 94 ASN A N 1
ATOM 750 C CA . ASN A 1 94 ? -7.362 -13.562 2.069 1.00 93.19 94 ASN A CA 1
ATOM 751 C C . ASN A 1 94 ? -7.985 -12.685 0.979 1.00 93.19 94 ASN A C 1
ATOM 753 O O . ASN A 1 94 ? -9.024 -13.039 0.420 1.00 93.19 94 ASN A O 1
ATOM 757 N N . VAL A 1 95 ? -7.329 -11.573 0.660 1.00 93.75 95 VAL A N 1
ATOM 758 C CA . VAL A 1 95 ? -7.797 -10.590 -0.321 1.00 93.75 95 VAL A CA 1
ATOM 759 C C . VAL A 1 95 ? -6.772 -10.453 -1.437 1.00 93.75 95 VAL A C 1
ATOM 761 O O . VAL A 1 95 ? -5.581 -10.325 -1.166 1.00 93.75 95 VAL A O 1
ATOM 764 N N . ILE A 1 96 ? -7.240 -10.456 -2.688 1.00 95.44 96 ILE A N 1
ATOM 765 C CA . ILE A 1 96 ? -6.435 -10.096 -3.860 1.00 95.44 96 ILE A CA 1
ATOM 766 C C . ILE A 1 96 ? -6.621 -8.599 -4.105 1.00 95.44 96 ILE A C 1
ATOM 768 O O . ILE A 1 96 ? -7.746 -8.147 -4.312 1.00 95.44 96 ILE A O 1
ATOM 772 N N . ILE A 1 97 ? -5.529 -7.843 -4.069 1.00 96.12 97 ILE A N 1
ATOM 773 C CA . ILE A 1 97 ? -5.508 -6.394 -4.269 1.00 96.12 97 ILE A CA 1
ATOM 774 C C .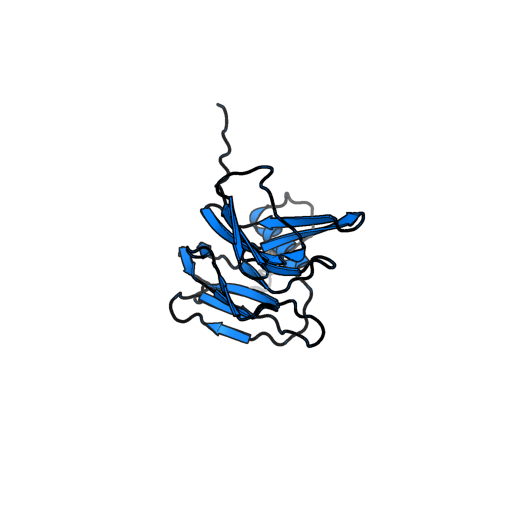 ILE A 1 97 ? -4.927 -6.112 -5.663 1.00 96.12 97 ILE A C 1
ATOM 776 O O . ILE A 1 97 ? -3.849 -6.641 -5.976 1.00 96.12 97 ILE A O 1
ATOM 780 N N . PRO A 1 98 ? -5.594 -5.290 -6.499 1.00 97.50 98 PRO A N 1
ATOM 781 C CA . PRO A 1 98 ? -6.838 -4.545 -6.230 1.00 97.50 98 PRO A CA 1
ATOM 782 C C . PRO A 1 98 ? -8.120 -5.389 -6.381 1.00 97.50 98 PRO A C 1
ATOM 784 O O . PRO A 1 98 ? -8.257 -6.161 -7.330 1.00 97.50 98 PRO A O 1
ATOM 787 N N . GLN A 1 99 ? -9.101 -5.187 -5.498 1.00 96.88 99 GLN A N 1
ATOM 788 C CA . GLN A 1 99 ? -10.415 -5.840 -5.540 1.00 96.88 99 GLN A CA 1
ATOM 789 C C . GLN A 1 99 ? -11.361 -5.240 -6.584 1.00 96.88 99 GLN A C 1
ATOM 791 O O . GLN A 1 99 ? -12.231 -5.944 -7.103 1.00 96.88 99 GLN A O 1
ATOM 796 N N . LEU A 1 100 ? -11.231 -3.945 -6.892 1.00 96.81 100 LEU A N 1
ATOM 797 C CA . LEU A 1 100 ? -12.084 -3.255 -7.868 1.00 96.81 100 LEU A CA 1
ATOM 798 C C . LEU A 1 100 ? -11.580 -3.384 -9.313 1.00 96.81 100 LEU A C 1
ATOM 800 O O . LEU A 1 100 ? -12.189 -2.835 -10.231 1.00 96.81 100 LEU A O 1
ATOM 804 N N . GLY A 1 101 ? -10.531 -4.183 -9.525 1.00 95.75 101 GLY A N 1
ATOM 805 C CA . GLY A 1 101 ? -9.909 -4.437 -10.820 1.00 95.75 101 GLY A CA 1
ATOM 806 C C . GLY A 1 101 ? -8.700 -3.542 -11.088 1.00 95.75 101 GLY A C 1
ATOM 807 O O . GLY A 1 101 ? -8.368 -2.656 -10.306 1.00 95.75 101 GLY A O 1
ATOM 808 N N . GLY A 1 102 ? -8.025 -3.791 -12.210 1.00 95.25 102 GLY A N 1
ATOM 809 C CA . GLY A 1 102 ? -6.749 -3.151 -12.534 1.00 95.25 102 GLY A CA 1
ATOM 810 C C . GLY A 1 102 ? -5.553 -3.874 -11.910 1.00 95.25 102 GLY A C 1
ATOM 811 O O . GLY A 1 102 ? -5.656 -5.026 -11.489 1.00 95.25 102 GLY A O 1
ATOM 812 N N . LYS A 1 103 ? -4.402 -3.200 -11.896 1.00 95.44 103 LYS A N 1
ATOM 813 C CA . LYS A 1 103 ? -3.152 -3.687 -11.304 1.00 95.44 103 LYS A CA 1
ATOM 814 C C . LYS A 1 103 ? -2.473 -2.554 -10.551 1.00 95.44 103 LYS A C 1
ATOM 816 O O . LYS A 1 103 ? -2.604 -1.399 -10.950 1.00 95.44 103 LYS A O 1
ATOM 821 N N . LEU A 1 104 ? -1.764 -2.908 -9.487 1.00 96.00 104 LEU A N 1
ATOM 822 C CA . LEU A 1 104 ? -0.819 -2.005 -8.841 1.00 96.00 104 LEU A CA 1
ATOM 823 C C . LEU A 1 104 ? 0.422 -1.871 -9.728 1.00 96.00 104 LEU A C 1
ATOM 825 O O . LEU A 1 104 ? 0.705 -2.769 -10.529 1.00 96.00 104 LEU A O 1
ATOM 829 N N . SER A 1 105 ? 1.163 -0.782 -9.567 1.00 94.19 105 SER A N 1
ATOM 830 C CA . SER A 1 105 ? 2.440 -0.561 -10.243 1.00 94.19 105 SER A CA 1
ATOM 831 C C . SER A 1 105 ? 3.452 0.082 -9.306 1.00 94.19 105 SER A C 1
ATOM 833 O O . SER A 1 1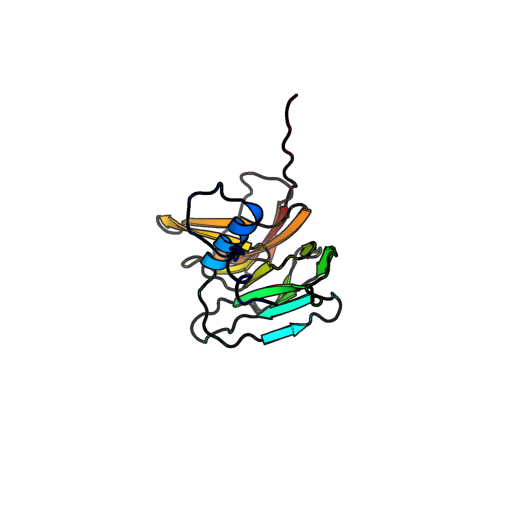05 ? 3.062 0.708 -8.326 1.00 94.19 105 SER A O 1
ATOM 835 N N . PHE A 1 106 ? 4.727 -0.107 -9.614 1.00 89.44 106 PHE A N 1
ATOM 836 C CA . PHE A 1 106 ? 5.831 0.729 -9.148 1.00 89.44 106 PHE A CA 1
ATOM 837 C C . PHE A 1 106 ? 6.809 0.919 -10.309 1.00 89.44 106 PHE A C 1
ATOM 839 O O . PHE A 1 106 ? 6.843 0.098 -11.237 1.00 89.44 106 PHE A O 1
ATOM 846 N N . ASN A 1 107 ? 7.535 2.034 -10.292 1.00 89.75 107 ASN A N 1
ATOM 847 C CA . ASN A 1 107 ? 8.424 2.451 -11.375 1.00 89.75 107 ASN A CA 1
ATOM 848 C C . ASN A 1 107 ? 9.882 2.461 -10.918 1.00 89.75 107 ASN A C 1
ATOM 850 O O . ASN A 1 107 ? 10.179 2.774 -9.773 1.00 89.75 107 ASN A O 1
ATOM 854 N N . ASP A 1 108 ? 10.800 2.238 -11.851 1.00 90.06 108 ASP A N 1
ATOM 855 C CA . ASP A 1 108 ? 12.232 2.419 -11.630 1.00 90.06 108 ASP A CA 1
ATOM 856 C C . ASP A 1 108 ? 12.773 1.643 -10.411 1.00 90.06 108 ASP A C 1
ATOM 858 O O . ASP A 1 108 ? 12.501 0.464 -10.236 1.00 90.06 108 ASP A O 1
ATOM 862 N N . ARG A 1 109 ? 13.577 2.275 -9.552 1.00 90.88 109 ARG A N 1
ATOM 863 C CA . ARG A 1 109 ? 14.162 1.641 -8.358 1.00 90.88 109 ARG A CA 1
ATOM 864 C C . ARG A 1 109 ? 13.309 1.886 -7.127 1.00 90.88 109 ARG A C 1
ATOM 866 O O . ARG A 1 109 ? 13.830 2.281 -6.085 1.00 90.88 109 ARG A O 1
ATOM 873 N N . ASP A 1 110 ? 12.011 1.702 -7.285 1.00 90.94 110 ASP A N 1
ATOM 874 C CA . ASP A 1 110 ? 11.051 1.946 -6.228 1.00 90.94 110 ASP A CA 1
ATOM 875 C C . ASP A 1 110 ? 10.750 0.683 -5.411 1.00 90.94 110 ASP A C 1
ATOM 877 O O . ASP A 1 110 ? 10.848 -0.463 -5.874 1.00 90.94 110 ASP A O 1
ATOM 881 N N . SER A 1 111 ? 10.393 0.919 -4.157 1.00 91.06 111 SER A N 1
ATOM 882 C CA . SER A 1 111 ? 9.897 -0.086 -3.240 1.00 91.06 111 SER A CA 1
ATOM 883 C C . SER A 1 111 ? 8.821 0.523 -2.365 1.00 91.06 111 SER A C 1
ATOM 885 O O . SER A 1 111 ? 8.986 1.642 -1.899 1.00 91.06 111 SER A O 1
ATOM 887 N N . LYS A 1 112 ? 7.758 -0.232 -2.100 1.00 91.50 112 LYS A N 1
ATOM 888 C CA . LYS A 1 112 ? 6.577 0.278 -1.403 1.00 91.50 112 LYS A CA 1
ATOM 889 C C . LYS A 1 112 ? 6.207 -0.579 -0.210 1.00 91.50 112 LYS A C 1
ATOM 891 O O . LYS A 1 112 ? 6.315 -1.809 -0.275 1.00 91.50 112 LYS A O 1
ATOM 896 N N . PHE A 1 113 ? 5.688 0.058 0.833 1.00 91.44 113 PHE A N 1
ATOM 897 C CA . PHE A 1 113 ? 5.053 -0.632 1.951 1.00 91.44 113 PHE A CA 1
ATOM 898 C C . PHE A 1 113 ? 3.532 -0.695 1.791 1.00 91.44 113 PHE A C 1
ATOM 900 O O . PHE A 1 113 ? 2.824 0.305 1.911 1.00 91.44 113 PHE A O 1
ATOM 907 N N . HIS A 1 114 ? 3.011 -1.908 1.608 1.00 93.88 114 HIS A N 1
ATOM 908 C CA . HIS A 1 114 ? 1.579 -2.176 1.762 1.00 93.88 114 HIS A CA 1
ATOM 909 C C . HIS A 1 114 ? 1.287 -2.602 3.187 1.00 93.88 114 HIS A C 1
ATOM 911 O O . HIS A 1 114 ? 2.125 -3.223 3.839 1.00 93.88 114 HIS A O 1
ATOM 917 N N . VAL A 1 115 ? 0.074 -2.338 3.659 1.00 92.25 115 VAL A N 1
ATOM 918 C CA . VAL A 1 115 ? -0.347 -2.742 5.004 1.00 92.25 115 VAL A CA 1
ATOM 919 C C . VAL A 1 115 ? -1.640 -3.542 4.971 1.00 92.25 115 VAL A C 1
ATOM 921 O O . VAL A 1 115 ? -2.494 -3.322 4.110 1.00 92.25 115 VAL A O 1
ATOM 924 N N . ALA A 1 116 ? -1.794 -4.448 5.932 1.00 92.31 116 ALA A N 1
ATOM 925 C CA . ALA A 1 116 ? -3.020 -5.178 6.225 1.00 92.31 116 ALA A CA 1
ATOM 926 C C . ALA A 1 116 ? -3.322 -5.130 7.729 1.00 92.31 116 ALA A C 1
ATOM 928 O O . ALA A 1 116 ? -2.410 -5.188 8.553 1.00 92.31 116 ALA A O 1
ATOM 929 N N . ASP A 1 117 ? -4.609 -5.034 8.071 1.00 91.19 117 ASP A N 1
ATOM 930 C CA . ASP A 1 117 ? -5.120 -4.917 9.445 1.00 91.19 117 ASP A CA 1
ATOM 931 C C . ASP A 1 117 ? -4.429 -3.836 10.303 1.00 91.19 117 ASP A C 1
ATOM 933 O O . ASP A 1 117 ? -4.227 -4.030 11.500 1.00 91.19 117 ASP A O 1
ATOM 937 N N . TYR A 1 118 ? -4.081 -2.694 9.706 1.00 88.75 118 TYR A N 1
ATOM 938 C CA . TYR A 1 118 ? -3.361 -1.614 10.386 1.00 88.75 118 TYR A CA 1
ATOM 939 C C . TYR A 1 118 ? -4.287 -0.837 11.340 1.00 88.75 118 TYR A C 1
ATOM 941 O O . TYR A 1 118 ? -5.356 -0.356 10.930 1.00 88.75 118 TYR A O 1
ATOM 949 N N . ASP A 1 119 ? -3.898 -0.696 12.612 1.00 87.81 119 ASP A N 1
ATOM 950 C CA . ASP A 1 119 ? -4.702 0.005 13.621 1.00 87.81 119 ASP A CA 1
ATOM 951 C C . ASP A 1 119 ? -4.495 1.530 13.592 1.00 87.81 119 ASP A C 1
ATOM 953 O O . ASP A 1 119 ? -3.540 2.081 14.136 1.00 87.81 119 ASP A O 1
ATOM 957 N N . LEU A 1 120 ? -5.484 2.254 13.063 1.00 87.06 120 LEU A N 1
ATOM 958 C CA . LEU A 1 120 ? -5.568 3.721 13.085 1.00 87.06 120 LEU A CA 1
ATOM 959 C C . LEU A 1 120 ? -6.201 4.235 14.389 1.00 87.06 120 LEU A C 1
ATOM 961 O O . LEU A 1 120 ? -7.103 5.085 14.410 1.00 87.06 120 LEU A O 1
ATOM 965 N N . GLY A 1 121 ? -5.778 3.659 15.511 1.00 83.62 121 GLY A N 1
ATOM 966 C CA . GLY A 1 121 ? -6.276 3.957 16.845 1.00 83.62 121 GLY A CA 1
ATOM 967 C C . GLY A 1 121 ? -7.765 3.647 17.007 1.00 83.62 121 GLY A C 1
ATOM 968 O O . GLY A 1 121 ? -8.564 4.569 17.206 1.00 83.62 121 GLY A O 1
ATOM 969 N N . ARG A 1 122 ? -8.136 2.363 17.018 1.00 82.69 122 ARG A N 1
ATOM 970 C CA . ARG A 1 122 ? -9.509 1.806 17.081 1.00 82.69 122 ARG A CA 1
ATOM 971 C C . ARG A 1 122 ? -10.293 1.842 15.769 1.00 82.69 122 ARG A C 1
ATOM 973 O O . ARG A 1 122 ? -11.495 1.577 15.785 1.00 82.69 122 ARG A O 1
ATOM 980 N N . MET A 1 123 ? -9.645 2.171 14.657 1.00 86.38 123 MET A N 1
ATOM 981 C CA . MET A 1 123 ? -10.204 1.978 13.321 1.00 86.38 123 MET A CA 1
ATOM 982 C C . MET A 1 123 ? -9.272 1.065 12.544 1.00 86.38 123 MET A C 1
ATOM 984 O O . MET A 1 123 ? -8.096 1.366 12.413 1.00 86.38 123 MET A O 1
ATOM 988 N N . ASN A 1 124 ? -9.805 -0.051 12.055 1.00 88.12 124 ASN A N 1
ATOM 989 C CA . ASN A 1 124 ? -9.024 -1.003 11.279 1.00 88.12 124 ASN A CA 1
ATOM 990 C C . ASN A 1 124 ? -9.037 -0.586 9.799 1.00 88.12 124 ASN A C 1
ATOM 992 O O . ASN A 1 124 ? -10.105 -0.533 9.170 1.00 88.12 124 ASN A O 1
ATOM 996 N N . LEU A 1 125 ? -7.843 -0.301 9.279 1.00 91.81 125 LEU A N 1
ATOM 997 C CA . LEU A 1 125 ? -7.544 -0.260 7.855 1.00 91.81 125 LEU A CA 1
ATOM 998 C C . LEU A 1 125 ? -7.237 -1.689 7.392 1.00 91.81 125 LEU A C 1
ATOM 1000 O O . LEU A 1 125 ? -6.131 -2.192 7.582 1.00 91.81 125 LEU A O 1
ATOM 1004 N N . VAL A 1 126 ? -8.241 -2.344 6.803 1.00 94.50 126 VAL A N 1
ATOM 1005 C CA . VAL A 1 126 ? -8.196 -3.779 6.470 1.00 94.50 126 VAL A CA 1
ATOM 1006 C C . VAL A 1 126 ? -7.046 -4.070 5.515 1.00 94.50 126 VAL A C 1
ATOM 1008 O O . VAL A 1 126 ? -6.342 -5.059 5.694 1.00 94.50 126 VAL A O 1
ATOM 1011 N N . TYR A 1 127 ? -6.838 -3.185 4.542 1.00 95.75 127 TYR A N 1
ATOM 1012 C CA . TYR A 1 127 ? -5.584 -3.065 3.810 1.00 95.75 127 TYR A CA 1
ATOM 1013 C C . TYR A 1 127 ? -5.453 -1.678 3.177 1.00 95.75 127 TYR A C 1
ATOM 1015 O O . TYR A 1 127 ? -6.450 -0.972 2.989 1.00 95.75 127 TYR A O 1
ATOM 1023 N N . SER A 1 128 ? -4.230 -1.326 2.798 1.00 96.50 128 SER A N 1
ATOM 1024 C CA . SER A 1 128 ? -3.929 -0.224 1.885 1.00 96.50 128 SER A CA 1
ATOM 1025 C C . SER A 1 128 ? -2.754 -0.605 1.000 1.00 96.50 128 SER A C 1
ATOM 1027 O O . SER A 1 128 ? -1.744 -1.101 1.502 1.00 96.50 128 SER A O 1
ATOM 1029 N N . SER A 1 129 ? -2.896 -0.368 -0.306 1.00 97.06 129 SER A N 1
ATOM 1030 C CA . SER A 1 129 ? -1.772 -0.417 -1.241 1.00 97.06 129 SER A CA 1
ATOM 1031 C C . SER A 1 129 ? -1.057 0.926 -1.393 1.00 97.06 129 SER A C 1
ATOM 1033 O O . SER A 1 129 ? -0.060 1.007 -2.100 1.00 97.06 129 SER A O 1
ATOM 1035 N N . ALA A 1 130 ? -1.626 2.007 -0.856 1.00 96.06 130 ALA A N 1
ATOM 1036 C CA . ALA A 1 130 ? -0.960 3.299 -0.750 1.00 96.06 130 ALA A CA 1
ATOM 1037 C C . ALA A 1 130 ? -0.197 3.366 0.568 1.00 96.06 130 ALA A C 1
ATOM 1039 O O . ALA A 1 130 ? -0.689 2.876 1.593 1.00 96.06 130 ALA A O 1
ATOM 1040 N N . GLU A 1 131 ? 0.957 4.013 0.533 1.00 92.62 131 GLU A N 1
ATOM 1041 C CA . GLU A 1 131 ? 1.827 4.151 1.689 1.00 92.62 131 GLU A CA 1
ATOM 1042 C C . GLU A 1 131 ? 1.238 5.166 2.670 1.00 92.62 131 GLU A C 1
ATOM 1044 O O . GLU A 1 131 ? 0.606 6.158 2.285 1.00 92.62 131 GLU A O 1
ATOM 1049 N N . ILE A 1 132 ? 1.403 4.896 3.964 1.00 90.38 132 ILE A N 1
ATOM 1050 C CA . ILE A 1 132 ? 0.913 5.775 5.023 1.00 90.38 132 ILE A CA 1
ATOM 1051 C C . ILE A 1 132 ? 2.000 6.803 5.304 1.00 90.38 132 ILE A C 1
ATOM 1053 O O . ILE A 1 132 ? 3.028 6.473 5.871 1.00 90.38 132 ILE A O 1
ATOM 1057 N N . PHE A 1 133 ? 1.754 8.069 4.967 1.00 89.00 133 PHE A N 1
ATOM 1058 C CA . PHE A 1 133 ? 2.666 9.142 5.361 1.00 89.00 133 PHE A CA 1
ATOM 1059 C C . PHE A 1 133 ? 2.537 9.430 6.856 1.00 89.00 133 PHE A C 1
ATOM 1061 O O . PHE A 1 133 ? 3.508 9.533 7.592 1.00 89.00 133 PHE A O 1
ATOM 1068 N N . THR A 1 134 ? 1.300 9.612 7.322 1.00 88.38 134 THR A N 1
ATOM 1069 C CA . THR A 1 134 ? 1.021 9.834 8.739 1.00 88.38 134 THR A CA 1
ATOM 1070 C C . THR A 1 134 ? -0.449 9.599 9.041 1.00 88.38 134 THR A C 1
ATOM 1072 O O . THR A 1 134 ? -1.312 9.649 8.158 1.00 88.38 134 THR A O 1
ATOM 1075 N N . TRP A 1 135 ? -0.760 9.418 10.316 1.00 91.00 135 TRP A N 1
ATOM 1076 C CA . TRP A 1 135 ? -2.125 9.449 10.804 1.00 91.00 135 TRP A CA 1
ATOM 1077 C C . TRP A 1 135 ? -2.190 10.102 12.182 1.00 91.00 135 TRP A C 1
ATOM 1079 O O . TRP A 1 135 ? -1.232 10.103 12.953 1.00 91.00 135 TRP A O 1
ATOM 1089 N N . ALA A 1 136 ? -3.344 10.679 12.498 1.00 89.38 136 ALA A N 1
ATOM 1090 C CA . ALA A 1 136 ? -3.566 11.355 13.763 1.00 89.38 136 ALA A CA 1
ATOM 1091 C C . ALA A 1 136 ? -4.956 11.066 14.321 1.00 89.38 136 ALA A C 1
ATOM 1093 O O . ALA A 1 136 ? -5.951 10.924 13.599 1.00 89.38 136 ALA A O 1
ATOM 1094 N N . ARG A 1 137 ? -5.030 11.032 15.653 1.00 90.62 137 ARG A N 1
ATOM 1095 C CA . ARG A 1 137 ? -6.285 10.915 16.386 1.00 90.62 137 ARG A CA 1
ATOM 1096 C C . ARG A 1 137 ? -6.835 12.291 16.739 1.00 90.62 137 ARG A C 1
ATOM 1098 O O . ARG A 1 137 ? -6.240 13.021 17.523 1.00 90.62 137 ARG A O 1
ATOM 1105 N N . GLY A 1 138 ? -8.009 12.604 16.197 1.00 87.00 138 GLY A N 1
ATOM 1106 C CA . GLY A 1 138 ? -8.796 13.760 16.608 1.00 87.00 138 GLY A CA 1
ATOM 1107 C C . GLY A 1 138 ? -9.650 13.479 17.848 1.00 87.00 138 GLY A C 1
ATOM 1108 O O . GLY A 1 138 ? -9.584 12.409 18.464 1.00 87.00 138 GLY A O 1
ATOM 1109 N N . ALA A 1 139 ? -10.504 14.444 18.194 1.00 87.12 139 ALA A N 1
ATOM 1110 C CA . ALA A 1 139 ? -11.486 14.280 19.261 1.00 87.12 139 ALA A CA 1
ATOM 1111 C C . ALA A 1 139 ? -12.464 13.126 18.952 1.00 87.12 139 ALA A C 1
ATOM 1113 O O . ALA A 1 139 ? -12.939 12.966 17.827 1.00 87.12 139 ALA A O 1
ATOM 1114 N N . GLY A 1 140 ? -12.767 12.305 19.963 1.00 85.00 140 GLY A N 1
ATOM 1115 C CA . GLY A 1 140 ? -13.700 11.182 19.837 1.00 85.00 140 GLY A CA 1
ATOM 1116 C C . GLY A 1 140 ? -13.241 10.099 18.845 1.00 85.00 140 GLY A C 1
ATOM 1117 O O . GLY A 1 140 ? -12.194 9.460 19.027 1.00 85.00 140 GLY A O 1
ATOM 1118 N N . LEU A 1 141 ? -14.064 9.855 17.820 1.00 82.81 141 LEU A N 1
ATOM 1119 C CA . LEU A 1 141 ? -13.853 8.830 16.785 1.00 82.81 141 LEU A CA 1
ATOM 1120 C C . LEU A 1 141 ? -13.209 9.373 15.499 1.00 82.81 141 LEU A C 1
ATOM 1122 O O . LEU A 1 141 ? -12.927 8.596 14.595 1.00 82.81 141 LEU A O 1
ATOM 1126 N N . THR A 1 142 ? -12.907 10.669 15.425 1.00 87.19 142 THR A N 1
ATOM 1127 C CA . THR A 1 142 ? -12.275 11.269 14.243 1.00 87.19 142 THR A CA 1
ATOM 1128 C C . THR A 1 142 ? -10.835 10.791 14.081 1.00 87.19 142 THR A C 1
ATOM 1130 O O . THR A 1 142 ? -10.048 10.843 15.033 1.00 87.19 142 THR A O 1
ATOM 1133 N N . ARG A 1 143 ? -10.464 10.356 12.876 1.00 88.88 143 ARG A N 1
ATOM 1134 C CA . ARG A 1 143 ? -9.073 10.072 12.497 1.00 88.88 143 ARG A CA 1
ATOM 1135 C C . ARG A 1 143 ? -8.748 10.785 11.194 1.00 88.88 143 ARG A C 1
ATOM 1137 O O . ARG A 1 143 ? -9.611 10.904 10.327 1.00 88.88 143 ARG A O 1
ATOM 1144 N N . LEU A 1 144 ? -7.512 11.251 11.096 1.00 91.31 144 LEU A N 1
ATOM 1145 C CA . LEU A 1 144 ? -6.913 11.755 9.870 1.00 91.31 144 LEU A CA 1
ATOM 1146 C C . LEU A 1 144 ? -5.872 10.736 9.427 1.00 91.31 144 LEU A C 1
ATOM 1148 O O . LEU A 1 144 ? -5.059 10.323 10.248 1.00 91.31 144 LEU A O 1
ATOM 1152 N N . VAL A 1 145 ? -5.899 10.358 8.157 1.00 91.81 145 VAL A N 1
ATOM 1153 C CA . VAL A 1 145 ? -4.887 9.503 7.534 1.00 91.81 145 VAL A CA 1
ATOM 1154 C C . VAL A 1 145 ? -4.440 10.205 6.267 1.00 91.81 145 VAL A C 1
ATOM 1156 O O . VAL A 1 145 ? -5.282 10.661 5.491 1.00 91.81 145 VAL A O 1
ATOM 1159 N N . ILE A 1 146 ? -3.132 10.316 6.084 1.00 93.62 146 ILE A N 1
ATOM 1160 C CA . ILE A 1 146 ? -2.519 10.842 4.871 1.00 93.62 146 ILE A CA 1
ATOM 1161 C C . ILE A 1 146 ? -1.854 9.662 4.179 1.00 93.62 146 ILE A C 1
ATOM 1163 O O . ILE A 1 146 ? -0.931 9.062 4.725 1.00 93.62 146 ILE A O 1
ATOM 1167 N N . LEU A 1 147 ? -2.367 9.333 2.998 1.00 93.50 147 LEU A N 1
ATOM 1168 C CA . LEU A 1 147 ? -1.846 8.283 2.134 1.00 93.50 147 LEU A CA 1
ATOM 1169 C C . LEU A 1 147 ? -1.189 8.916 0.914 1.00 93.50 147 LEU A C 1
ATOM 1171 O O . LEU A 1 147 ? -1.654 9.961 0.444 1.00 93.50 147 LEU A O 1
ATOM 1175 N N . TYR A 1 148 ? -0.152 8.276 0.392 1.00 92.88 148 TYR A N 1
ATOM 1176 C CA . TYR A 1 148 ? 0.552 8.732 -0.800 1.00 92.88 148 TYR A CA 1
ATOM 1177 C C . TYR A 1 148 ? 0.902 7.572 -1.737 1.00 92.88 148 TYR A C 1
ATOM 1179 O O . TYR A 1 148 ? 0.772 6.398 -1.393 1.00 92.88 148 TYR A O 1
ATOM 1187 N N . GLY A 1 149 ? 1.270 7.944 -2.955 1.00 91.81 149 GLY A N 1
ATOM 1188 C CA . GLY A 1 149 ? 1.671 7.076 -4.052 1.00 91.81 149 GLY A CA 1
ATOM 1189 C C . GLY A 1 149 ? 2.219 7.941 -5.181 1.00 91.81 149 GLY A C 1
ATOM 1190 O O . GLY A 1 149 ? 2.005 9.164 -5.168 1.00 91.81 149 GLY A O 1
ATOM 1191 N N . ASP A 1 150 ? 2.919 7.343 -6.138 1.00 91.00 150 ASP A N 1
ATOM 1192 C CA . ASP A 1 150 ? 3.540 8.111 -7.212 1.00 91.00 150 ASP A CA 1
ATOM 1193 C C . ASP A 1 150 ? 2.543 8.474 -8.308 1.00 91.00 150 ASP A C 1
ATOM 1195 O O . ASP A 1 150 ? 1.468 7.890 -8.464 1.00 91.00 150 ASP A O 1
ATOM 1199 N N . ALA A 1 151 ? 2.902 9.488 -9.092 1.00 89.88 151 ALA A N 1
ATOM 1200 C CA . ALA A 1 151 ? 2.096 9.930 -10.216 1.00 89.88 151 ALA A CA 1
ATOM 1201 C C . ALA A 1 151 ? 1.792 8.770 -11.178 1.00 89.88 151 ALA A C 1
ATOM 1203 O O . ALA A 1 151 ? 2.674 7.994 -11.538 1.00 89.88 151 ALA A O 1
ATOM 1204 N N . CYS A 1 152 ? 0.545 8.714 -11.650 1.00 89.19 152 CYS A N 1
ATOM 1205 C CA . CYS A 1 152 ? 0.036 7.682 -12.556 1.00 89.19 152 CYS A CA 1
ATOM 1206 C C . CYS A 1 152 ? -0.072 6.272 -11.948 1.00 89.19 152 CYS A C 1
ATOM 1208 O O . CYS A 1 152 ? -0.431 5.342 -12.672 1.00 89.19 152 CYS A O 1
ATOM 1210 N N . GLU A 1 153 ? 0.156 6.104 -10.645 1.00 93.38 153 GLU A N 1
ATOM 1211 C CA . GLU A 1 153 ? -0.136 4.854 -9.948 1.00 93.38 153 GLU A CA 1
ATOM 1212 C C . GLU A 1 153 ? -1.602 4.785 -9.521 1.00 93.38 153 GLU A C 1
ATOM 1214 O O . GLU A 1 153 ? -2.267 5.795 -9.268 1.00 93.38 153 GLU A O 1
ATOM 1219 N N . MET A 1 154 ? -2.122 3.563 -9.448 1.00 96.25 154 MET A N 1
ATOM 1220 C CA . MET A 1 154 ? -3.446 3.289 -8.909 1.00 96.25 154 MET A CA 1
ATOM 1221 C C . MET A 1 154 ? -3.300 2.582 -7.569 1.00 96.25 154 MET A C 1
ATOM 1223 O O . MET A 1 154 ? -2.587 1.582 -7.464 1.00 96.25 154 MET A O 1
ATOM 1227 N N . HIS A 1 155 ? -4.020 3.084 -6.569 1.00 97.25 155 HIS A N 1
ATOM 1228 C CA . HIS A 1 155 ? -4.067 2.489 -5.244 1.00 97.25 155 HIS A CA 1
ATOM 1229 C C . HIS A 1 155 ? -5.487 2.166 -4.816 1.00 97.25 155 HIS A C 1
ATOM 1231 O O . HIS A 1 155 ? -6.475 2.730 -5.294 1.00 97.25 155 HIS A O 1
ATOM 1237 N N . GLU A 1 156 ? -5.566 1.237 -3.875 1.00 97.88 156 GLU A N 1
ATOM 1238 C CA . GLU A 1 156 ? -6.800 0.793 -3.277 1.00 97.88 156 GLU A CA 1
ATOM 1239 C C . GLU A 1 156 ? -6.607 0.590 -1.776 1.00 97.88 156 GLU A C 1
ATOM 1241 O O . GLU A 1 156 ? -5.601 0.044 -1.319 1.00 97.88 156 GLU A O 1
ATOM 1246 N N . LEU A 1 157 ? -7.605 1.005 -1.008 1.00 96.75 157 LEU A N 1
ATOM 1247 C CA . LEU A 1 157 ? -7.694 0.725 0.414 1.00 96.75 157 LEU A CA 1
ATOM 1248 C C . LEU A 1 157 ? -9.060 0.145 0.751 1.00 96.75 157 LEU A C 1
ATOM 1250 O O . LEU A 1 157 ? -10.049 0.399 0.057 1.00 96.75 157 LEU A O 1
ATOM 1254 N N . ALA A 1 158 ? -9.130 -0.576 1.864 1.00 95.94 158 ALA A N 1
ATOM 1255 C CA . ALA A 1 158 ? -10.390 -1.021 2.431 1.00 95.94 158 ALA A CA 1
ATOM 1256 C C . ALA A 1 158 ? -10.515 -0.648 3.903 1.00 95.94 158 ALA A C 1
ATOM 1258 O O . ALA A 1 158 ? -9.656 -0.946 4.731 1.00 95.94 158 ALA A O 1
ATOM 1259 N N . LEU A 1 159 ? -11.654 -0.054 4.235 1.00 93.50 159 LEU A N 1
ATOM 1260 C CA . LEU A 1 159 ? -12.062 0.235 5.603 1.00 93.50 159 LEU A CA 1
ATOM 1261 C C . LEU A 1 159 ? -13.130 -0.758 6.046 1.00 93.50 159 LEU A C 1
ATOM 1263 O O . LEU A 1 159 ? -13.925 -1.237 5.236 1.00 93.50 159 LEU A O 1
ATOM 1267 N N . SER A 1 160 ? -13.203 -1.031 7.347 1.00 88.94 160 SER A N 1
ATOM 1268 C CA . SER A 1 160 ? -14.338 -1.775 7.894 1.00 88.94 160 SER A CA 1
ATOM 1269 C C . SER A 1 160 ? -15.653 -1.032 7.633 1.00 88.94 160 SER A C 1
ATOM 1271 O O . SER A 1 160 ? -15.763 0.171 7.876 1.00 88.94 160 SER A O 1
ATOM 1273 N N . ARG A 1 161 ? -16.693 -1.754 7.202 1.00 84.19 161 ARG A N 1
ATOM 1274 C CA . ARG A 1 161 ? -18.022 -1.188 6.913 1.00 84.19 161 ARG A CA 1
ATOM 1275 C C . ARG A 1 161 ? -18.671 -0.499 8.119 1.00 84.19 161 ARG A C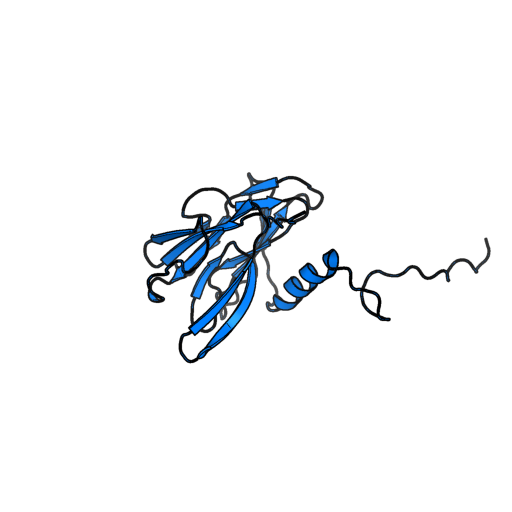 1
ATOM 1277 O O . ARG A 1 161 ? -19.516 0.375 7.949 1.00 84.19 161 ARG A O 1
ATOM 1284 N N . HIS A 1 162 ? -18.257 -0.849 9.338 1.00 81.88 162 HIS A N 1
ATOM 1285 C CA . HIS A 1 162 ? -18.728 -0.207 10.569 1.00 81.88 162 HIS A CA 1
ATOM 1286 C C . HIS A 1 162 ? -18.334 1.274 10.681 1.00 81.88 162 HIS A C 1
ATOM 1288 O O . HIS A 1 162 ? -18.939 1.998 11.467 1.00 81.88 162 HIS A O 1
ATOM 1294 N N . ILE A 1 163 ? -17.354 1.732 9.893 1.00 78.12 163 ILE A N 1
ATOM 1295 C CA . ILE A 1 163 ? -16.888 3.127 9.870 1.00 78.12 163 ILE A CA 1
ATOM 1296 C C . ILE A 1 163 ? -17.878 4.039 9.111 1.00 78.12 163 ILE A C 1
ATOM 1298 O O . ILE A 1 163 ? -17.859 5.256 9.286 1.00 78.12 163 ILE A O 1
ATOM 1302 N N . GLY A 1 164 ? -18.808 3.462 8.339 1.00 80.12 164 GLY A N 1
ATOM 1303 C CA . GLY A 1 164 ? -19.864 4.183 7.629 1.00 80.12 164 GLY A CA 1
ATOM 1304 C C . GLY A 1 164 ? -19.643 4.263 6.118 1.00 80.12 164 GLY A C 1
ATOM 1305 O O . GLY A 1 164 ? -18.873 3.497 5.538 1.00 80.12 164 GLY A O 1
ATOM 1306 N N . ASN A 1 165 ? -20.362 5.184 5.470 1.00 82.50 165 ASN A N 1
ATOM 1307 C CA . ASN A 1 165 ? -20.296 5.394 4.024 1.00 82.50 165 ASN A CA 1
ATOM 1308 C C . ASN A 1 165 ? -19.359 6.570 3.711 1.00 82.50 165 ASN A C 1
ATOM 1310 O O . ASN A 1 165 ? -19.707 7.706 4.042 1.00 82.50 165 ASN A O 1
ATOM 1314 N N . PRO A 1 166 ? -18.197 6.336 3.081 1.00 86.88 166 PRO A N 1
ATOM 1315 C CA . PRO A 1 166 ? -17.310 7.419 2.691 1.00 86.88 166 PRO A CA 1
ATOM 1316 C C . PRO A 1 166 ? -17.905 8.229 1.535 1.00 86.88 166 PRO A C 1
ATOM 1318 O O . PRO A 1 166 ? -18.618 7.707 0.676 1.00 86.88 166 PRO A O 1
ATOM 1321 N N . SER A 1 167 ? -17.577 9.517 1.515 1.00 89.62 167 SER A N 1
ATOM 1322 C CA . SER A 1 167 ? -17.958 10.466 0.471 1.00 89.62 167 SER A CA 1
ATOM 1323 C C . SER A 1 167 ? -16.735 11.243 0.005 1.00 89.62 167 SER A C 1
ATOM 1325 O O . SER A 1 167 ? -15.914 11.658 0.825 1.00 89.62 167 SER A O 1
ATOM 1327 N N . VAL A 1 168 ? -16.639 11.497 -1.296 1.00 91.94 168 VAL A N 1
ATOM 1328 C CA . VAL A 1 168 ? -15.558 12.304 -1.868 1.00 91.94 168 VAL A CA 1
ATOM 1329 C C . VAL A 1 168 ? -15.878 13.783 -1.655 1.00 91.94 168 VAL A C 1
ATOM 1331 O O . VAL A 1 168 ? -16.856 14.288 -2.198 1.00 91.94 168 VAL A O 1
ATOM 1334 N N . VAL A 1 169 ? -15.060 14.476 -0.858 1.00 91.56 169 VAL A N 1
ATOM 1335 C CA . VAL A 1 169 ? -15.186 15.932 -0.644 1.00 91.56 169 VAL A CA 1
ATOM 1336 C C . VAL A 1 169 ? -14.432 16.713 -1.722 1.00 91.56 169 VAL A C 1
ATOM 1338 O O . VAL A 1 169 ? -14.899 17.749 -2.187 1.00 91.56 169 VAL A O 1
ATOM 1341 N N . LYS A 1 170 ? -13.256 16.218 -2.124 1.00 86.88 170 LYS A N 1
ATOM 1342 C CA . LYS A 1 170 ? -12.392 16.818 -3.144 1.00 86.88 170 LYS A CA 1
ATOM 1343 C C . LYS A 1 170 ? -11.620 15.722 -3.876 1.00 86.88 170 LYS A C 1
ATOM 1345 O O . LYS A 1 170 ? -11.273 14.713 -3.270 1.00 86.88 170 LYS A O 1
ATOM 1350 N N . GLY A 1 171 ? -11.325 15.964 -5.151 1.00 83.44 171 GLY A N 1
ATOM 1351 C CA . GLY A 1 171 ? -10.635 15.026 -6.034 1.00 83.44 171 GLY A CA 1
ATOM 1352 C C . GLY A 1 171 ? -11.572 14.431 -7.083 1.00 83.44 171 GLY A C 1
ATOM 1353 O O . GLY A 1 171 ? -12.793 14.541 -6.989 1.00 83.44 171 GLY A O 1
ATOM 1354 N N . SER A 1 172 ? -10.978 13.826 -8.103 1.00 83.75 172 SER A N 1
ATOM 1355 C CA . SER A 1 172 ? -11.656 13.082 -9.166 1.00 83.75 172 SER A CA 1
ATOM 1356 C C . SER A 1 172 ? -11.067 11.671 -9.248 1.00 83.75 172 SER A C 1
ATOM 1358 O O . SER A 1 172 ? -10.092 11.369 -8.564 1.00 83.75 172 SER A O 1
ATOM 1360 N N . ASN A 1 173 ? -11.667 10.795 -10.059 1.00 86.81 173 ASN A N 1
ATOM 1361 C CA . ASN A 1 173 ? -11.192 9.421 -10.287 1.00 86.81 173 ASN A CA 1
ATOM 1362 C C . ASN A 1 173 ? -11.139 8.541 -9.027 1.00 86.81 173 ASN A C 1
ATOM 1364 O O . ASN A 1 173 ? -10.323 7.627 -8.942 1.00 86.81 173 ASN A O 1
ATOM 1368 N N . VAL A 1 174 ? -12.026 8.797 -8.064 1.00 93.88 174 VAL A N 1
ATOM 1369 C CA . VAL A 1 174 ? -12.196 7.955 -6.877 1.00 93.88 174 VAL A CA 1
ATOM 1370 C C . VAL A 1 174 ? -13.421 7.070 -7.069 1.00 93.88 174 VAL A C 1
ATOM 1372 O O . VAL A 1 174 ? -14.537 7.565 -7.235 1.00 93.88 174 VAL A O 1
ATOM 1375 N N . THR A 1 175 ? -13.219 5.760 -7.012 1.00 95.38 175 THR A N 1
ATOM 1376 C CA . THR A 1 175 ? -14.286 4.759 -7.021 1.00 95.38 175 THR A CA 1
ATOM 1377 C C . THR A 1 175 ? -14.481 4.231 -5.610 1.00 95.38 175 THR A C 1
ATOM 1379 O O . THR A 1 175 ? -13.539 3.761 -4.980 1.00 95.38 175 THR A O 1
ATOM 1382 N N . ILE A 1 176 ? -15.715 4.290 -5.110 1.00 95.00 176 ILE A N 1
ATOM 1383 C CA . ILE A 1 176 ? -16.088 3.774 -3.790 1.00 95.00 176 ILE A CA 1
ATOM 1384 C C . ILE A 1 176 ? -17.071 2.625 -3.986 1.00 95.00 176 ILE A C 1
ATOM 1386 O O . ILE A 1 176 ? -18.116 2.801 -4.618 1.00 95.00 176 ILE A O 1
ATOM 1390 N N . ARG A 1 177 ? -16.771 1.457 -3.413 1.00 94.44 177 ARG A N 1
ATOM 1391 C CA . ARG A 1 177 ? -17.648 0.286 -3.476 1.00 94.44 177 ARG A CA 1
ATOM 1392 C C . ARG A 1 177 ? -17.760 -0.407 -2.127 1.00 94.44 177 ARG A C 1
ATOM 1394 O O . ARG A 1 177 ? -16.772 -0.785 -1.511 1.00 94.44 177 ARG A O 1
ATOM 1401 N N . GLN A 1 178 ? -18.994 -0.634 -1.695 1.00 91.75 178 GLN A N 1
ATOM 1402 C CA . GLN A 1 178 ? -19.280 -1.474 -0.535 1.00 91.75 178 GLN A CA 1
ATOM 1403 C C . GLN A 1 178 ? -19.194 -2.946 -0.952 1.00 91.75 178 GLN A C 1
ATOM 1405 O O . GLN A 1 178 ? -19.889 -3.365 -1.880 1.00 91.75 178 GLN A O 1
ATOM 1410 N N . MET A 1 179 ? -18.357 -3.726 -0.271 1.00 87.56 179 MET A N 1
ATOM 1411 C CA . MET A 1 179 ? -18.122 -5.143 -0.548 1.00 87.56 179 MET A CA 1
ATOM 1412 C C . MET A 1 179 ? -18.168 -5.926 0.759 1.00 87.56 179 MET A C 1
ATOM 1414 O O . MET A 1 179 ? -17.341 -5.714 1.634 1.00 87.56 179 MET A O 1
ATOM 1418 N N . ASN A 1 180 ? -19.114 -6.856 0.907 1.00 84.56 180 ASN A N 1
ATOM 1419 C CA . ASN A 1 180 ? -19.236 -7.679 2.116 1.00 84.56 180 ASN A CA 1
ATOM 1420 C C . ASN A 1 180 ? -19.156 -6.826 3.411 1.00 84.56 180 ASN A C 1
ATOM 1422 O O . ASN A 1 180 ? -20.030 -5.984 3.658 1.00 84.56 180 ASN A O 1
ATOM 1426 N N . ALA A 1 181 ? -18.097 -7.040 4.204 1.00 89.12 181 ALA A N 1
ATOM 1427 C CA . ALA A 1 181 ? -17.793 -6.385 5.475 1.00 89.12 181 ALA A CA 1
ATOM 1428 C C . ALA A 1 181 ? -16.877 -5.146 5.358 1.00 89.12 181 ALA A C 1
ATOM 1430 O O . ALA A 1 181 ? -16.531 -4.544 6.379 1.00 89.12 181 ALA A O 1
ATOM 1431 N N . THR A 1 182 ? -16.496 -4.737 4.147 1.00 93.25 182 THR A N 1
ATOM 1432 C CA . THR A 1 182 ? -15.594 -3.608 3.902 1.00 93.25 182 THR A CA 1
ATOM 1433 C C . THR A 1 182 ? -16.177 -2.577 2.938 1.00 93.25 182 THR A C 1
ATOM 1435 O O . THR A 1 182 ? -17.054 -2.852 2.116 1.00 93.25 182 THR A O 1
ATOM 1438 N N . CYS A 1 183 ? -15.677 -1.353 3.048 1.00 94.50 183 CYS A N 1
ATOM 1439 C CA . CYS A 1 183 ? -15.814 -0.330 2.029 1.00 94.50 183 CYS A CA 1
ATOM 1440 C C . CYS A 1 183 ? -14.467 -0.168 1.334 1.00 94.50 183 CYS A C 1
ATOM 1442 O O . CYS A 1 183 ? -13.492 0.230 1.973 1.00 94.50 183 CYS A O 1
ATOM 1444 N N . VAL A 1 184 ? -14.432 -0.461 0.040 1.00 95.94 184 VAL A N 1
ATOM 1445 C CA . VAL A 1 184 ? -13.236 -0.376 -0.793 1.00 95.94 184 VAL A CA 1
ATOM 1446 C C . VAL A 1 184 ? -13.227 0.963 -1.521 1.00 95.94 184 VAL A C 1
ATOM 1448 O O . VAL A 1 184 ? -14.243 1.376 -2.088 1.00 95.94 184 VAL A O 1
ATOM 1451 N N . ILE A 1 185 ? -12.092 1.652 -1.478 1.00 96.38 185 ILE A N 1
ATOM 1452 C CA . ILE A 1 185 ? -11.859 2.932 -2.143 1.00 96.38 185 ILE A CA 1
ATOM 1453 C C . ILE A 1 185 ? -10.656 2.748 -3.059 1.00 96.38 185 ILE A C 1
ATOM 1455 O O . ILE A 1 185 ? -9.580 2.401 -2.583 1.00 96.38 185 ILE A O 1
ATOM 1459 N N . GLN A 1 186 ? -10.841 2.994 -4.351 1.00 97.25 186 GLN A N 1
ATOM 1460 C CA . GLN A 1 186 ? -9.798 2.916 -5.370 1.00 97.25 186 GLN A CA 1
ATOM 1461 C C . GLN A 1 186 ? -9.629 4.278 -6.040 1.00 97.25 186 GLN A C 1
ATOM 1463 O O . GLN A 1 186 ? -10.625 4.932 -6.360 1.00 97.25 186 GLN A O 1
ATOM 1468 N N . TRP A 1 187 ? -8.391 4.707 -6.267 1.00 95.88 187 TRP A N 1
ATOM 1469 C CA . TRP A 1 187 ? -8.098 5.968 -6.942 1.00 95.88 187 TRP A CA 1
ATOM 1470 C C . TRP A 1 187 ? -6.812 5.890 -7.760 1.00 95.88 187 TRP A C 1
ATOM 1472 O O . TRP A 1 187 ? -5.919 5.100 -7.465 1.00 95.88 187 TRP A O 1
ATOM 1482 N N . ALA A 1 188 ? -6.721 6.737 -8.784 1.00 93.69 188 ALA A N 1
ATOM 1483 C CA . ALA A 1 188 ? -5.486 6.979 -9.520 1.00 93.69 188 ALA A CA 1
ATOM 1484 C C . ALA A 1 188 ? -4.849 8.290 -9.046 1.00 93.69 188 ALA A C 1
ATOM 1486 O O . ALA A 1 188 ? -5.541 9.302 -8.899 1.00 93.69 188 ALA A O 1
ATOM 1487 N N . VAL A 1 189 ? -3.540 8.279 -8.815 1.00 91.00 189 VAL A N 1
ATOM 1488 C CA . VAL A 1 189 ? -2.779 9.464 -8.423 1.00 91.00 189 VAL A CA 1
ATOM 1489 C C . VAL A 1 189 ? -2.554 10.333 -9.656 1.00 91.00 189 VAL A C 1
ATOM 1491 O O . VAL A 1 189 ? -1.905 9.932 -10.625 1.00 91.00 189 VAL A O 1
ATOM 1494 N N . SER A 1 190 ? -3.106 11.543 -9.633 1.00 86.25 190 SER A N 1
ATOM 1495 C CA . SER A 1 190 ? -2.894 12.512 -10.707 1.00 86.25 190 SER A CA 1
ATOM 1496 C C . SER A 1 190 ? -1.438 12.988 -10.726 1.00 86.25 190 SER A C 1
ATOM 1498 O O . SER A 1 190 ? -0.898 13.301 -9.662 1.00 86.25 190 SER A O 1
ATOM 1500 N N . PRO A 1 191 ? -0.810 13.133 -11.906 1.00 80.00 191 PRO A N 1
ATOM 1501 C CA . PRO A 1 191 ? 0.477 13.806 -11.995 1.00 80.00 191 PRO A CA 1
ATOM 1502 C C . PRO A 1 191 ? 0.346 15.250 -11.504 1.00 80.00 191 PRO A C 1
ATOM 1504 O O . PRO A 1 191 ? -0.663 15.919 -11.750 1.00 80.00 191 PRO A O 1
ATOM 1507 N N . ILE A 1 192 ? 1.379 15.745 -10.819 1.00 65.00 192 ILE A N 1
ATOM 1508 C CA . ILE A 1 192 ? 1.474 17.167 -10.494 1.00 65.00 192 ILE A CA 1
ATOM 1509 C C . ILE A 1 192 ? 1.592 17.929 -11.818 1.00 65.00 192 ILE A C 1
ATOM 1511 O O . ILE A 1 192 ? 2.632 17.921 -12.472 1.00 65.00 192 ILE A O 1
ATOM 1515 N N . ALA A 1 193 ? 0.518 18.606 -12.213 1.00 53.12 193 ALA A N 1
ATOM 1516 C CA . ALA A 1 193 ? 0.575 19.647 -13.223 1.00 53.12 193 ALA A CA 1
ATOM 1517 C C . ALA A 1 193 ? 0.866 20.968 -12.505 1.00 53.12 193 ALA A C 1
ATOM 1519 O O . ALA A 1 193 ? -0.049 21.621 -12.001 1.00 53.12 193 ALA A O 1
ATOM 1520 N N . VAL A 1 194 ? 2.139 21.366 -12.427 1.00 47.97 194 VAL A N 1
ATOM 1521 C CA . VAL A 1 194 ? 2.452 22.770 -12.136 1.00 47.97 194 VAL A CA 1
ATOM 1522 C C . VAL A 1 194 ? 2.156 23.545 -13.414 1.00 47.97 194 VAL A C 1
ATOM 1524 O O . VAL A 1 194 ? 2.943 23.527 -14.358 1.00 47.97 194 VAL A O 1
ATOM 1527 N N . HIS A 1 195 ? 0.991 24.186 -13.472 1.00 44.81 195 HIS A N 1
ATOM 1528 C CA . HIS A 1 195 ? 0.735 25.200 -14.484 1.00 44.81 195 HIS A CA 1
ATOM 1529 C C . HIS A 1 195 ? 1.548 26.436 -14.099 1.00 44.81 195 HIS A C 1
ATOM 1531 O O . HIS A 1 195 ? 1.213 27.131 -13.142 1.00 44.81 195 HIS A O 1
ATOM 1537 N N . LEU A 1 196 ? 2.671 26.652 -14.781 1.00 59.41 196 LEU A N 1
ATOM 1538 C CA . LEU A 1 196 ? 3.359 27.933 -14.733 1.00 59.41 196 LEU A CA 1
ATOM 1539 C C . LEU A 1 196 ? 2.650 28.833 -15.742 1.00 59.41 196 LEU A C 1
ATOM 1541 O O . LEU A 1 196 ? 2.836 28.660 -16.945 1.00 59.41 196 LEU A O 1
ATOM 1545 N N . ASP A 1 197 ? 1.816 29.747 -15.249 1.00 49.75 197 ASP A N 1
ATOM 1546 C CA . ASP A 1 197 ? 1.373 30.886 -16.050 1.00 49.75 197 ASP A CA 1
ATOM 1547 C C . ASP A 1 197 ? 2.629 31.689 -16.423 1.00 49.75 197 ASP A C 1
ATOM 1549 O O . ASP A 1 197 ? 3.297 32.251 -15.549 1.00 49.75 197 ASP A O 1
ATOM 1553 N N . THR A 1 198 ? 2.990 31.681 -17.706 1.00 57.41 198 THR A N 1
ATOM 1554 C CA . THR A 1 198 ? 3.961 32.615 -18.299 1.00 57.41 198 THR A CA 1
ATOM 1555 C C . THR A 1 198 ? 3.246 33.806 -18.899 1.00 57.41 198 THR A C 1
ATOM 1557 O O . THR A 1 198 ? 2.283 33.553 -19.660 1.00 57.41 198 THR A O 1
#

Sequence (198 aa):
MSWSDVWKAEPFKCKPDLIQPVDAWHYSPAITEEQDSVSPTYSTARFLRDSGVDCIDSASCKWHRDQSYLIRHADFSSLENTQYTITVPTSQGNVIIPQLGGKLSFNDRDSKFHVADYDLGRMNLVYSSAEIFTWARGAGLTRLVILYGDACEMHELALSRHIGNPSVVKGSNVTIRQMNATCVIQWAVSPIAVHLDT

pLDDT: mean 77.23, std 20.48, range [30.45, 97.88]

Organism: NCBI:txid70096

Secondary structure (DSSP, 8-state):
--TT-S-S----SSS-SS-----HHHHHHHHHHHHT----S--EEEEETTTTEEEEEPPPBTTB--EE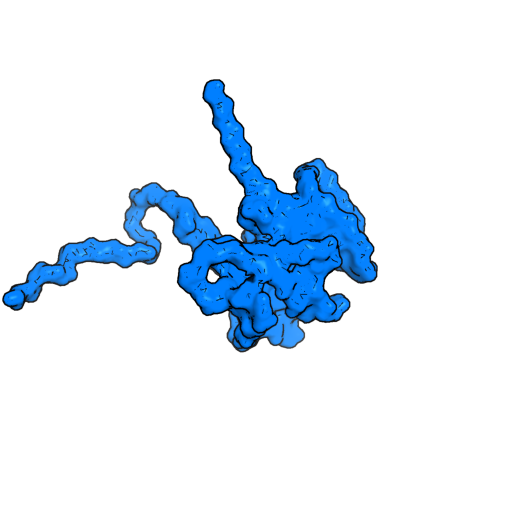EEEEESSTT----EEE-EEEEETTEEEEE-TTSS-EEE-TT-EEEEEEEEESSS-EEEEESSEEEEEEE-STT-EEEEEE--TT-EEEEEEEGGG-----SS-SSEEEEEETTEEEEEEEPPP-------

Radius of gyration: 20.22 Å; chains: 1; bounding box: 75×48×38 Å

InterPro domains:
  IPR018954 Beta-galactosidase, domain 2 [PF10435] (69-189)
  IPR018954 Beta-galactosidase, domain 2 [SM01029] (40-198)
  IPR037110 Beta-galactosidase, domain 2 superfamily [G3DSA:2.102.20.10] (58-197)